Protein AF-W5SAP7-F1 (afdb_monomer)

Organism: NCBI:txid1293576

Mean predicted aligned error: 8.3 Å

Sequence (197 aa):
MFIWVTQVMCRLCLLCLMGVFLLGAEAGSFCENAFSCYKEYSQEFNFGSIKSISFFKKYMTEPYRERLKAGEEDYKKMMEEIYPMYTLRFVMVEPRLIDIKSVIFDGVEAEVSIFEYDGFDERLAKVKDFQMEAPGMDNKFAEFIFPIPVHNTFTIHLKKRFIDKLKARDKIKITLITHYDKEFVLETDNFIRKYEF

Secondary structure (DSSP, 8-state):
-HHHHHHHHHHHHHHHHH---EEEEEEEEEESSSSEEEEEEEEEESSSSEEEEEEEEEEE-HHHHHHHHTS-HHHHHHHHHHPSEEEEEEEEEESS---EEEEEETTS---EEE----S-THHHHT-SSEEEPPP---HHHHT---SS-EEEEEEEEE-HHHHHHHHTSSEEEEEEEETTS-EEEEEEE-HHHHTT-

Solvent-accessible surface area (backbone atoms only — not comparable to full-atom values): 11002 Å² total; per-residue (Å²): 124,70,68,62,55,55,54,51,49,54,52,51,53,53,48,60,72,68,53,73,58,64,79,50,73,51,74,53,72,53,62,87,52,82,45,38,29,38,38,39,36,39,36,39,41,78,59,84,43,55,37,31,41,36,41,38,38,40,33,73,29,70,70,36,53,59,52,42,73,76,46,57,68,69,61,37,51,48,50,60,61,33,49,53,36,30,36,44,35,38,37,30,50,39,44,37,75,71,44,52,64,47,77,42,50,64,97,51,94,73,50,78,30,77,50,80,84,86,81,58,64,72,62,54,46,73,41,60,29,27,30,35,50,64,67,76,76,58,74,85,47,70,79,44,72,51,98,52,81,31,82,33,78,47,65,30,43,39,33,59,76,40,51,57,60,54,42,76,39,80,48,44,35,40,37,41,29,32,76,82,73,50,76,45,79,48,76,45,72,28,56,55,49,76,68,67,108

Foldseek 3Di:
DVVVVVVVVVVVVVVVVVPFPKPDKDWDKDAPDQFKIKTKIKTATDDAFFGIKMKIFIATDPVNLVVLVVDDPVVSVLNVLLPRKMKMKTKGKDQAEWDFADKDWPPDDFDEDEDDDPVDSSVSSVGGAKYFYHDDDDPVRRPDGHPDIDIYMGMMIGGPVNLVRLLVDQWTWMWTATPVGDIDIDIGGSPCNVVVD

Radius of gyration: 19.83 Å; Cα contacts (8 Å, |Δi|>4): 348; chains: 1; bounding box: 61×41×49 Å

Structure (mmCIF, N/CA/C/O backbone):
data_AF-W5SAP7-F1
#
_entry.id   AF-W5SAP7-F1
#
loop_
_atom_site.group_PDB
_atom_site.id
_atom_site.type_symbol
_atom_site.label_atom_id
_atom_site.label_alt_id
_atom_site.label_comp_id
_atom_site.label_asym_id
_atom_site.label_entity_id
_atom_site.label_seq_id
_atom_site.pdbx_PDB_ins_code
_atom_site.Cartn_x
_atom_site.Cartn_y
_atom_site.Cartn_z
_atom_site.occupancy
_atom_site.B_iso_or_equiv
_atom_site.auth_seq_id
_atom_site.auth_comp_id
_atom_site.auth_asym_id
_atom_site.auth_atom_id
_atom_site.pdbx_PDB_model_num
ATOM 1 N N . MET A 1 1 ? -36.450 -25.345 21.292 1.00 47.34 1 MET A N 1
ATOM 2 C CA . MET A 1 1 ? -36.788 -24.354 20.242 1.00 47.34 1 MET A CA 1
ATOM 3 C C . MET A 1 1 ? -36.020 -23.031 20.369 1.00 47.34 1 MET A C 1
ATOM 5 O O . MET A 1 1 ? -35.752 -22.422 19.348 1.00 47.34 1 MET A O 1
ATOM 9 N N . PHE A 1 2 ? -35.598 -22.611 21.571 1.00 47.41 2 PHE A N 1
ATOM 10 C CA . PHE A 1 2 ? -34.858 -21.349 21.781 1.00 47.41 2 PHE A CA 1
ATOM 11 C C . PHE A 1 2 ? -33.382 -21.350 21.331 1.00 47.41 2 PHE A C 1
ATOM 13 O O . PHE A 1 2 ? -32.871 -20.310 20.937 1.00 47.41 2 PHE A O 1
ATOM 20 N N . ILE A 1 3 ? -32.707 -22.504 21.339 1.00 52.09 3 ILE A N 1
ATOM 21 C CA . ILE A 1 3 ? -31.266 -22.611 21.016 1.00 52.09 3 ILE A CA 1
ATOM 22 C C . ILE A 1 3 ? -30.996 -22.427 19.511 1.00 52.09 3 ILE A C 1
ATOM 24 O O . ILE A 1 3 ? -29.955 -21.917 19.113 1.00 52.09 3 ILE A O 1
ATOM 28 N N . TRP A 1 4 ? -31.951 -22.802 18.659 1.00 40.88 4 TRP A N 1
ATOM 29 C CA . TRP A 1 4 ? -31.811 -22.670 17.205 1.00 40.88 4 TRP A CA 1
ATOM 30 C C . TRP A 1 4 ? -31.900 -21.209 16.746 1.00 40.88 4 TRP A C 1
ATOM 32 O O . TRP A 1 4 ? -31.165 -20.787 15.859 1.00 40.88 4 TRP A O 1
ATOM 42 N N . VAL A 1 5 ? -32.750 -20.410 17.397 1.00 52.72 5 VAL A N 1
ATOM 43 C CA . VAL A 1 5 ? -32.951 -18.994 17.053 1.00 52.72 5 VAL A CA 1
ATOM 44 C C . VAL A 1 5 ? -31.726 -18.153 17.431 1.00 52.72 5 VAL A C 1
ATOM 46 O O . VAL A 1 5 ? -31.303 -17.303 16.650 1.00 52.72 5 VAL A O 1
ATOM 49 N N . THR A 1 6 ? -31.090 -18.430 18.574 1.00 52.84 6 THR A N 1
ATOM 50 C CA . THR A 1 6 ? -29.863 -17.732 18.998 1.00 52.84 6 THR A CA 1
ATOM 51 C C . THR A 1 6 ? -28.662 -18.067 18.115 1.00 52.84 6 THR A C 1
ATOM 53 O O . THR A 1 6 ? -27.869 -17.183 17.794 1.00 52.84 6 THR A O 1
ATOM 56 N N . GLN A 1 7 ? -28.544 -19.313 17.647 1.00 45.72 7 GLN A N 1
ATOM 57 C CA . GLN A 1 7 ? -27.451 -19.724 16.759 1.00 45.72 7 GLN A CA 1
ATOM 58 C C . GLN A 1 7 ? -27.564 -19.106 15.354 1.00 45.72 7 GLN A C 1
ATOM 60 O O . GLN A 1 7 ? -26.549 -18.746 14.756 1.00 45.72 7 GLN A O 1
ATOM 65 N N . VAL A 1 8 ? -28.789 -18.938 14.843 1.00 53.72 8 VAL A N 1
ATOM 66 C CA . VAL A 1 8 ? -29.056 -18.280 13.552 1.00 53.72 8 VAL A CA 1
ATOM 67 C C . VAL A 1 8 ? -28.830 -16.767 13.646 1.00 53.72 8 VAL A C 1
ATOM 69 O O . VAL A 1 8 ? -28.175 -16.200 12.773 1.00 53.72 8 VAL A O 1
ATOM 72 N N . MET A 1 9 ? -29.262 -16.128 14.738 1.00 48.56 9 MET A N 1
ATOM 73 C CA . MET A 1 9 ? -29.003 -14.705 15.008 1.00 48.56 9 MET A CA 1
ATOM 74 C C . MET A 1 9 ? -27.502 -14.386 15.119 1.00 48.56 9 MET A C 1
ATOM 76 O O . MET A 1 9 ? -27.040 -13.433 14.500 1.00 48.56 9 MET A O 1
ATOM 80 N N . CYS A 1 10 ? -26.708 -15.204 15.826 1.00 50.03 10 CYS A N 1
ATOM 81 C CA . CYS A 1 10 ? -25.253 -15.005 15.904 1.00 50.03 10 CYS A CA 1
ATOM 82 C C . CYS A 1 10 ? -24.556 -15.146 14.541 1.00 50.03 10 CYS A C 1
ATOM 84 O O . CYS A 1 10 ? -23.608 -14.415 14.262 1.00 50.03 10 CYS A O 1
ATOM 86 N N . ARG A 1 11 ? -25.025 -16.053 13.671 1.00 44.09 11 ARG A N 1
ATOM 87 C CA . ARG A 1 11 ? -24.475 -16.215 12.313 1.00 44.09 11 ARG A CA 1
ATOM 88 C C . ARG A 1 11 ? -24.849 -15.059 11.384 1.00 44.09 11 ARG A C 1
ATOM 90 O O . ARG A 1 11 ? -24.013 -14.645 10.589 1.00 44.09 11 ARG A O 1
ATOM 97 N N . LEU A 1 12 ? -26.056 -14.508 11.514 1.00 43.78 12 LEU A N 1
ATOM 98 C CA . LEU A 1 12 ? -26.472 -13.299 10.795 1.00 43.78 12 LEU A CA 1
ATOM 99 C C . LEU A 1 12 ? -25.711 -12.053 11.274 1.00 43.78 12 LEU A C 1
ATOM 101 O O . LEU A 1 12 ? -25.252 -11.285 10.437 1.00 43.78 12 LEU A O 1
ATOM 105 N N . CYS A 1 13 ? -25.463 -11.898 12.580 1.00 46.94 13 CYS A N 1
ATOM 106 C CA . CYS A 1 13 ? -24.609 -10.821 13.097 1.00 46.94 13 CYS A CA 1
ATOM 107 C C . CYS A 1 13 ? -23.151 -10.938 12.617 1.00 46.94 13 CYS A C 1
ATOM 109 O O . CYS A 1 13 ? -22.539 -9.926 12.288 1.00 46.94 13 CYS A O 1
ATOM 111 N N . LEU A 1 14 ? -22.601 -12.155 12.518 1.00 44.91 14 LEU A N 1
ATOM 112 C CA . LEU A 1 14 ? -21.263 -12.387 11.955 1.00 44.91 14 LEU A CA 1
ATOM 113 C C . LEU A 1 14 ? -21.196 -12.082 10.450 1.00 44.91 14 LEU A C 1
ATOM 115 O O . LEU A 1 14 ? -20.204 -11.529 9.987 1.00 44.91 14 LEU A O 1
ATOM 119 N N . LEU A 1 15 ? -22.254 -12.377 9.689 1.00 45.22 15 LEU A N 1
ATOM 120 C CA . LEU A 1 15 ? -22.337 -12.007 8.271 1.00 45.22 15 LEU A CA 1
ATOM 121 C C . LEU A 1 15 ? -22.519 -10.493 8.075 1.00 45.22 15 LEU A C 1
ATOM 123 O O . LEU A 1 15 ? -21.922 -9.933 7.160 1.00 45.22 15 LEU A O 1
ATOM 127 N N . CYS A 1 16 ? -23.251 -9.809 8.958 1.00 43.62 16 CYS A N 1
ATOM 128 C CA . CYS A 1 16 ? -23.348 -8.345 8.956 1.00 43.62 16 CYS A CA 1
ATOM 129 C C . CYS A 1 16 ? -22.034 -7.652 9.357 1.00 43.62 16 CYS A C 1
ATOM 131 O O . CYS A 1 16 ? -21.789 -6.539 8.906 1.00 43.62 16 CYS A O 1
ATOM 133 N N . LEU A 1 17 ? -21.170 -8.303 10.146 1.00 43.56 17 LEU A N 1
ATOM 134 C CA . LEU A 1 17 ? -19.822 -7.806 10.455 1.00 43.56 17 LEU A CA 1
ATOM 135 C C . LEU A 1 17 ? -18.821 -8.013 9.304 1.00 43.56 17 LEU A C 1
ATOM 137 O O . LEU A 1 17 ? -17.835 -7.287 9.231 1.00 43.56 17 LEU A O 1
ATOM 141 N N . MET A 1 18 ? -19.076 -8.961 8.394 1.00 43.78 18 MET A N 1
ATOM 142 C CA . MET A 1 18 ? -18.245 -9.192 7.199 1.00 43.78 18 MET A CA 1
ATOM 143 C C . MET A 1 18 ? -18.780 -8.506 5.932 1.00 43.78 18 MET A C 1
ATOM 145 O O . MET A 1 18 ? -18.084 -8.437 4.921 1.00 43.78 18 MET A O 1
ATOM 149 N N . GLY A 1 19 ? -20.002 -7.974 5.981 1.00 40.69 19 GLY A N 1
ATOM 150 C CA . GLY A 1 19 ? -20.611 -7.165 4.930 1.00 40.69 19 GLY A CA 1
ATOM 151 C C . GLY A 1 19 ? -20.152 -5.718 5.013 1.00 40.69 19 GLY A C 1
ATOM 152 O O . GLY A 1 19 ? -20.930 -4.828 5.340 1.00 40.69 19 GLY A O 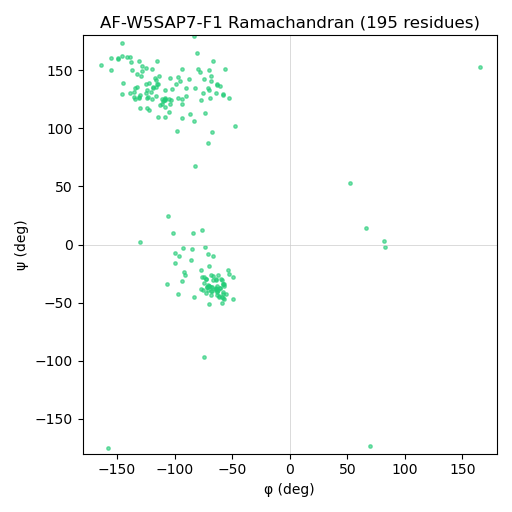1
ATOM 153 N N . VAL A 1 20 ? -18.872 -5.499 4.739 1.00 50.03 20 VAL A N 1
ATOM 154 C CA . VAL A 1 20 ? -18.288 -4.192 4.448 1.00 50.03 20 VAL A CA 1
ATOM 155 C C . VAL A 1 20 ? -19.183 -3.483 3.418 1.00 50.03 20 VAL A C 1
ATOM 157 O O . VAL A 1 20 ? -19.160 -3.827 2.239 1.00 50.03 20 VAL A O 1
ATOM 160 N N . PHE A 1 21 ? -20.024 -2.533 3.843 1.00 44.25 21 PHE A N 1
ATOM 161 C CA . PHE A 1 21 ? -20.827 -1.718 2.925 1.00 44.25 21 PHE A CA 1
ATOM 162 C C . PHE A 1 21 ? -19.874 -0.809 2.137 1.00 44.25 21 PHE A C 1
ATOM 164 O O . PHE A 1 21 ? -19.423 0.225 2.637 1.00 44.25 21 PHE A O 1
ATOM 171 N N . LEU A 1 22 ? -19.526 -1.247 0.928 1.00 55.16 22 LEU A N 1
ATOM 172 C CA . LEU A 1 22 ? -18.697 -0.523 -0.031 1.00 55.16 22 LEU A CA 1
ATOM 173 C C . LEU A 1 22 ? -19.526 0.565 -0.710 1.00 55.16 22 LEU A C 1
ATOM 175 O O . LEU A 1 22 ? -20.564 0.263 -1.295 1.00 55.16 22 LEU A O 1
ATOM 179 N N . LEU A 1 23 ? -19.069 1.817 -0.639 1.00 59.44 23 LEU A N 1
ATOM 180 C CA . LEU A 1 23 ? -19.701 2.938 -1.350 1.00 59.44 23 LEU A CA 1
ATOM 181 C C . LEU A 1 23 ? -19.434 2.889 -2.856 1.00 59.44 23 LEU A C 1
ATOM 183 O O . LEU A 1 23 ? -20.264 3.318 -3.651 1.00 59.44 23 LEU A O 1
ATOM 187 N N . GLY A 1 24 ? -18.289 2.335 -3.242 1.00 70.25 24 GLY A N 1
ATOM 188 C CA . GLY A 1 24 ? -17.861 2.220 -4.625 1.00 70.25 24 GLY A CA 1
ATOM 189 C C . GLY A 1 24 ? -16.382 1.872 -4.691 1.00 70.25 24 GLY A C 1
ATOM 190 O O . GLY A 1 24 ? -15.620 2.171 -3.770 1.00 70.25 24 GLY A O 1
ATOM 191 N N . ALA A 1 25 ? -15.994 1.201 -5.769 1.00 82.25 25 ALA A N 1
ATOM 192 C CA . ALA A 1 25 ? -14.601 1.003 -6.124 1.00 82.25 25 ALA A CA 1
ATOM 193 C C . ALA A 1 25 ? -14.394 1.522 -7.545 1.00 82.25 25 ALA A C 1
ATOM 195 O O . ALA A 1 25 ? -15.161 1.170 -8.445 1.00 82.25 25 ALA A O 1
ATOM 196 N N . GLU A 1 26 ? -13.371 2.340 -7.740 1.00 87.25 26 GLU A N 1
ATOM 197 C CA . GLU A 1 26 ? -13.011 2.908 -9.033 1.00 87.25 26 GLU A CA 1
ATOM 198 C C . GLU A 1 26 ? -11.636 2.386 -9.441 1.00 87.25 26 GLU A C 1
ATOM 200 O O . GLU A 1 26 ? -10.757 2.191 -8.602 1.00 87.25 26 GLU A O 1
ATOM 205 N N . ALA A 1 27 ? -11.458 2.107 -10.730 1.00 90.69 27 ALA A N 1
ATOM 206 C CA . ALA A 1 27 ? -10.167 1.743 -11.287 1.00 90.69 27 ALA A CA 1
ATOM 207 C C . ALA A 1 27 ? -9.982 2.440 -12.632 1.00 90.69 27 ALA A C 1
ATOM 209 O O . ALA A 1 27 ? -10.856 2.368 -13.496 1.00 90.69 27 ALA A O 1
ATOM 210 N N . GLY A 1 28 ? -8.834 3.084 -12.810 1.00 92.38 28 GLY A N 1
ATOM 211 C CA . GLY A 1 28 ? -8.557 3.934 -13.959 1.00 92.38 28 GLY A CA 1
ATOM 212 C C . GLY A 1 28 ? -7.099 3.878 -14.388 1.00 92.38 28 GLY A C 1
ATOM 213 O O . GLY A 1 28 ? -6.249 3.239 -13.761 1.00 92.38 28 GLY A O 1
ATOM 214 N N . SER A 1 29 ? -6.792 4.519 -15.509 1.00 94.25 29 SER A N 1
ATOM 215 C CA . SER A 1 29 ? -5.414 4.736 -15.942 1.00 94.25 29 SER A CA 1
ATOM 216 C C . SER A 1 29 ? -5.288 6.083 -16.630 1.00 94.25 29 SER A C 1
ATOM 218 O O . SER A 1 29 ? -6.153 6.466 -17.414 1.00 94.25 29 SER A O 1
ATOM 220 N N . PHE A 1 30 ? -4.201 6.790 -16.350 1.00 93.88 30 PHE A N 1
ATOM 221 C CA . PHE A 1 30 ? -3.904 8.090 -16.940 1.00 93.88 30 PHE A CA 1
ATOM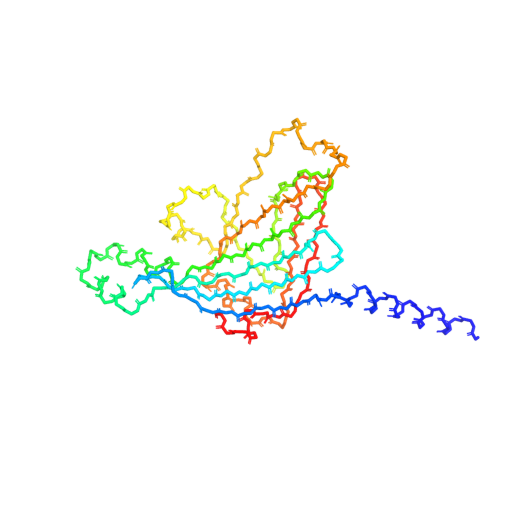 222 C C . PHE A 1 30 ? -2.393 8.280 -17.064 1.00 93.88 30 PHE A C 1
ATOM 224 O O . PHE A 1 30 ? -1.614 7.613 -16.387 1.00 93.88 30 PHE A O 1
ATOM 231 N N . CYS A 1 31 ? -1.958 9.191 -17.930 1.00 92.88 31 CYS A N 1
ATOM 232 C CA . CYS A 1 31 ? -0.550 9.555 -18.043 1.00 92.88 31 CYS A CA 1
ATOM 233 C C . CYS A 1 31 ? -0.357 10.974 -17.531 1.00 92.88 31 CYS A C 1
ATOM 235 O O . CYS A 1 31 ? -0.978 11.905 -18.031 1.00 92.88 31 CYS A O 1
ATOM 237 N N . GLU A 1 32 ? 0.489 11.123 -16.515 1.00 89.00 32 GLU A N 1
ATOM 238 C CA . GLU A 1 32 ? 0.802 12.427 -15.924 1.00 89.00 32 GLU A CA 1
ATOM 239 C C . GLU A 1 32 ? 1.633 13.273 -16.891 1.00 89.00 32 GLU A C 1
ATOM 241 O O . GLU A 1 32 ? 1.486 14.489 -16.971 1.00 89.00 32 GLU A O 1
ATOM 246 N N . ASN A 1 33 ? 2.518 12.621 -17.642 1.00 90.06 33 ASN A N 1
ATOM 247 C CA . ASN A 1 33 ? 3.410 13.262 -18.594 1.00 90.06 33 ASN A CA 1
ATOM 248 C C . ASN A 1 33 ? 3.883 12.243 -19.648 1.00 90.06 33 ASN A C 1
ATOM 250 O O . ASN A 1 33 ? 3.464 11.085 -19.666 1.00 90.06 33 ASN A O 1
ATOM 254 N N . ALA A 1 34 ? 4.789 12.670 -20.530 1.00 88.12 34 ALA A N 1
ATOM 255 C CA . ALA A 1 34 ? 5.353 11.816 -21.575 1.00 88.12 34 ALA A CA 1
ATOM 256 C C . ALA A 1 34 ? 6.234 10.663 -21.047 1.00 88.12 34 ALA A C 1
ATOM 258 O O . ALA A 1 34 ? 6.618 9.796 -21.832 1.00 88.12 34 ALA A O 1
ATOM 259 N N . PHE A 1 35 ? 6.568 10.646 -19.753 1.00 87.25 35 PHE A N 1
ATOM 260 C CA . PHE A 1 35 ? 7.501 9.709 -19.122 1.00 87.25 35 PHE A CA 1
ATOM 261 C C . PHE A 1 35 ? 6.823 8.654 -18.248 1.00 87.25 35 PHE A C 1
ATOM 263 O O . PHE A 1 35 ? 7.281 7.510 -18.199 1.00 87.25 35 PHE A O 1
ATOM 270 N N . SER A 1 36 ? 5.728 9.011 -17.577 1.00 91.81 36 SER A N 1
ATOM 271 C CA . SER A 1 36 ? 5.064 8.145 -16.606 1.00 91.81 36 SER A CA 1
ATOM 272 C C . SER A 1 36 ? 3.553 8.101 -16.781 1.00 91.81 36 SER A C 1
ATOM 274 O O . SER A 1 36 ? 2.883 9.133 -16.873 1.00 91.81 36 SER A O 1
ATOM 276 N N . CYS A 1 37 ? 3.021 6.883 -16.724 1.00 95.38 37 CYS A N 1
ATOM 277 C CA . CYS A 1 37 ? 1.598 6.630 -16.575 1.00 95.38 37 CYS A CA 1
ATOM 278 C C . CYS A 1 37 ? 1.301 5.937 -15.250 1.00 95.38 37 CYS A C 1
ATOM 280 O O . CYS A 1 37 ? 2.165 5.306 -14.638 1.00 95.38 37 CYS A O 1
ATOM 282 N N . TYR A 1 38 ? 0.054 6.071 -14.828 1.00 96.12 38 TYR A N 1
ATOM 283 C CA . TYR A 1 38 ? -0.492 5.530 -13.607 1.00 96.12 38 TYR A CA 1
ATOM 284 C C . TYR A 1 38 ? -1.665 4.635 -13.955 1.00 96.12 38 TYR A C 1
ATOM 286 O O . TYR A 1 38 ? -2.487 4.958 -14.811 1.00 96.12 38 TYR A O 1
ATOM 294 N N . LYS A 1 39 ? -1.741 3.511 -13.257 1.00 97.38 39 LYS A N 1
ATOM 295 C CA . LYS A 1 39 ? -2.978 2.774 -13.054 1.00 97.38 39 LYS A CA 1
ATOM 296 C C . LYS A 1 39 ? -3.361 2.969 -11.601 1.00 97.38 39 LYS A C 1
ATOM 298 O O . LYS A 1 39 ? -2.496 2.835 -10.733 1.00 97.38 39 LYS A O 1
ATOM 303 N N . GLU A 1 40 ? -4.611 3.300 -11.342 1.00 97.19 40 GLU A N 1
ATOM 304 C CA . GLU A 1 40 ? -5.088 3.586 -9.996 1.00 97.19 40 GLU A CA 1
ATOM 305 C C . GLU A 1 40 ? -6.324 2.768 -9.662 1.00 97.19 40 GLU A C 1
ATOM 307 O O . GLU A 1 40 ? -7.100 2.392 -10.541 1.00 97.19 40 GLU A O 1
ATOM 312 N N . TYR A 1 41 ? -6.457 2.455 -8.383 1.00 97.31 41 TYR A N 1
ATOM 313 C CA . TYR A 1 41 ? -7.627 1.849 -7.780 1.00 97.31 41 TYR A CA 1
ATOM 314 C C . TYR A 1 41 ? -7.954 2.628 -6.517 1.00 97.31 41 TYR A C 1
ATOM 316 O O . TYR A 1 41 ? -7.051 2.906 -5.730 1.00 97.31 41 TYR A O 1
ATOM 324 N N . SER A 1 42 ? -9.220 2.939 -6.289 1.00 96.31 42 SER A N 1
ATOM 325 C CA . SER A 1 42 ? -9.693 3.534 -5.046 1.00 96.31 42 SER A CA 1
ATOM 326 C C . SER A 1 42 ? -10.926 2.788 -4.553 1.00 96.31 42 SER A C 1
ATOM 328 O O . SER A 1 42 ? -11.714 2.255 -5.334 1.00 96.31 42 SER A O 1
ATOM 330 N N . GLN A 1 43 ? -11.075 2.705 -3.236 1.00 94.50 43 GLN A N 1
ATOM 331 C CA . GLN A 1 43 ? -12.230 2.077 -2.608 1.00 94.50 43 GLN A CA 1
ATOM 332 C C . GLN A 1 43 ? -12.567 2.811 -1.322 1.00 94.50 43 GLN A C 1
ATOM 334 O O . GLN A 1 43 ? -11.693 3.003 -0.475 1.00 94.50 43 GLN A O 1
ATOM 339 N N . GLU A 1 44 ? -13.835 3.186 -1.179 1.00 95.06 44 GLU A N 1
ATOM 340 C CA . GLU A 1 44 ? -14.362 3.845 0.014 1.00 95.06 44 GLU A CA 1
ATOM 341 C C . GLU A 1 44 ? -15.183 2.879 0.877 1.00 95.06 44 GLU A C 1
ATOM 343 O O . GLU A 1 44 ? -15.927 2.024 0.379 1.00 95.06 44 GLU A O 1
ATOM 348 N N . PHE A 1 45 ? -15.065 3.046 2.193 1.00 90.88 45 PHE A N 1
ATOM 349 C CA . PHE A 1 45 ? -15.690 2.211 3.211 1.00 90.88 45 PHE A CA 1
ATOM 350 C C . PHE A 1 45 ? -16.545 3.059 4.158 1.00 90.88 45 PHE A C 1
ATOM 352 O O . PHE A 1 45 ? -16.101 4.075 4.696 1.00 90.88 45 P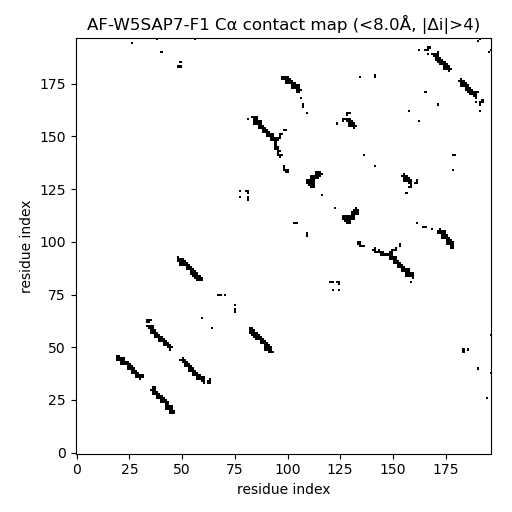HE A O 1
ATOM 359 N N . ASN A 1 46 ? -17.767 2.597 4.426 1.00 86.38 46 ASN A N 1
ATOM 360 C CA . ASN A 1 46 ? -18.705 3.295 5.315 1.00 86.38 46 ASN A CA 1
ATOM 361 C C . ASN A 1 46 ? -18.551 2.978 6.806 1.00 86.38 46 ASN A C 1
ATOM 363 O O . ASN A 1 46 ? -19.135 3.660 7.647 1.00 86.38 46 ASN A O 1
ATOM 367 N N . PHE A 1 47 ? -17.811 1.935 7.159 1.00 78.19 47 PHE A N 1
ATOM 368 C CA . PHE A 1 47 ? -17.750 1.396 8.517 1.00 78.19 47 PHE A CA 1
ATOM 369 C C . PHE A 1 47 ? -16.291 1.277 8.963 1.00 78.19 47 PHE A C 1
ATOM 371 O O . PHE A 1 47 ? -15.379 1.158 8.149 1.00 78.19 47 PHE A O 1
ATOM 378 N N . GLY A 1 48 ? -16.080 1.327 10.277 1.00 87.69 48 GLY A N 1
ATOM 379 C CA . GLY A 1 48 ? -14.740 1.343 10.855 1.00 87.69 48 GLY A CA 1
ATOM 380 C C . GLY A 1 48 ? -13.988 2.649 10.593 1.00 87.69 48 GLY A C 1
ATOM 381 O O . GLY A 1 48 ? -14.542 3.640 10.098 1.00 87.69 48 GLY A O 1
ATOM 382 N N . SER A 1 49 ? -12.722 2.653 10.990 1.00 93.44 49 SER A N 1
ATOM 383 C CA . SER A 1 49 ? -11.886 3.854 10.976 1.00 93.44 49 SER A CA 1
ATOM 384 C C . SER A 1 49 ? -11.122 4.026 9.674 1.00 93.44 49 SER A C 1
ATOM 386 O O . SER A 1 49 ? -10.836 5.155 9.304 1.00 93.44 49 SER A O 1
ATOM 388 N N . ILE A 1 50 ? -10.834 2.945 8.944 1.00 95.44 50 ILE A N 1
ATOM 389 C CA . ILE A 1 50 ? -10.307 3.025 7.577 1.00 95.44 50 ILE A CA 1
ATOM 390 C C . ILE A 1 50 ? -11.461 3.464 6.674 1.00 95.44 50 ILE A C 1
ATOM 392 O O . ILE A 1 50 ? -12.432 2.733 6.512 1.00 95.44 50 ILE A O 1
ATOM 396 N N . LYS A 1 51 ? -11.370 4.672 6.117 1.00 95.50 51 LYS A N 1
ATOM 397 C CA . LYS A 1 51 ? -12.402 5.262 5.255 1.00 95.50 51 LYS A CA 1
ATOM 398 C C . LYS A 1 51 ? -12.150 5.018 3.786 1.00 95.50 51 LYS A C 1
ATOM 400 O O . LYS A 1 51 ? -13.105 4.873 3.034 1.00 95.50 51 LYS A O 1
ATOM 405 N N . SER A 1 52 ? -10.891 4.927 3.379 1.00 95.88 52 SER A N 1
ATOM 406 C CA . SER A 1 52 ? -10.571 4.534 2.016 1.00 95.88 52 SER A CA 1
ATOM 407 C C . SER A 1 52 ? -9.188 3.919 1.894 1.00 95.88 52 SER A C 1
ATOM 409 O O . SER A 1 52 ? -8.311 4.110 2.745 1.00 95.88 52 SER A O 1
ATOM 411 N N . ILE A 1 53 ? -9.014 3.184 0.800 1.00 97.00 53 ILE A N 1
ATOM 412 C CA . ILE A 1 53 ? -7.703 2.841 0.265 1.00 97.00 53 ILE A CA 1
ATOM 413 C C . ILE A 1 53 ? -7.551 3.379 -1.150 1.00 97.00 53 ILE A C 1
ATOM 415 O O . ILE A 1 53 ? -8.524 3.491 -1.898 1.00 97.00 53 ILE A O 1
ATOM 419 N N . SER A 1 54 ? -6.313 3.670 -1.530 1.00 97.56 54 SER A N 1
ATOM 420 C CA . SER A 1 54 ? -5.946 3.949 -2.914 1.00 97.56 54 SER A CA 1
ATOM 421 C C . SER A 1 54 ? -4.663 3.217 -3.268 1.00 97.56 54 SER A C 1
ATOM 423 O O . SER A 1 54 ? -3.688 3.268 -2.520 1.00 97.56 54 SER A O 1
ATOM 425 N N . PHE A 1 55 ? -4.658 2.525 -4.398 1.00 98.06 55 PHE A N 1
ATOM 426 C CA . PHE A 1 55 ? -3.520 1.772 -4.888 1.00 98.06 55 PHE A CA 1
ATOM 427 C C . PHE A 1 55 ? -3.088 2.299 -6.247 1.00 98.06 55 PHE A C 1
ATOM 429 O O . PHE A 1 55 ? -3.881 2.347 -7.182 1.00 98.06 55 PHE A O 1
ATOM 436 N N . PHE A 1 56 ? -1.818 2.665 -6.353 1.00 97.38 56 PHE A N 1
ATOM 437 C CA . PHE A 1 56 ? -1.239 3.255 -7.547 1.00 97.38 56 PHE A CA 1
ATOM 438 C C . PHE A 1 56 ? -0.134 2.356 -8.072 1.00 97.38 56 PHE A C 1
ATOM 440 O O . PHE A 1 56 ? 0.730 1.920 -7.316 1.00 97.38 56 PHE A O 1
ATOM 447 N N . LYS A 1 57 ? -0.127 2.136 -9.383 1.00 97.50 57 LYS A N 1
ATOM 448 C CA . LYS A 1 57 ? 1.005 1.598 -10.129 1.00 97.50 57 LYS A CA 1
ATOM 449 C C . LYS A 1 57 ? 1.507 2.675 -11.069 1.00 97.50 57 LYS A C 1
ATOM 451 O O . LYS A 1 57 ? 0.853 2.952 -12.073 1.00 97.50 57 LYS A O 1
ATOM 456 N N . LYS A 1 58 ? 2.681 3.226 -10.787 1.00 95.25 58 LYS A N 1
ATOM 457 C CA . LYS A 1 58 ? 3.395 4.122 -11.697 1.00 95.25 58 LYS A CA 1
ATOM 458 C C . LYS A 1 58 ? 4.308 3.294 -12.594 1.00 95.25 58 LYS A C 1
ATOM 460 O O . LYS A 1 58 ? 5.094 2.478 -12.111 1.00 95.25 58 LYS A O 1
ATOM 465 N N . TYR A 1 59 ? 4.220 3.482 -13.902 1.00 94.88 59 TYR A N 1
ATOM 466 C CA . TYR A 1 59 ? 5.036 2.764 -14.876 1.00 94.88 59 TYR A CA 1
ATOM 467 C C . TYR A 1 59 ? 5.557 3.693 -15.967 1.00 94.88 59 TYR A C 1
ATOM 469 O O . TYR A 1 59 ? 4.930 4.685 -16.334 1.00 94.88 59 TYR A O 1
ATOM 477 N N . MET A 1 60 ? 6.730 3.340 -16.485 1.00 94.62 60 MET A N 1
ATOM 478 C CA . MET A 1 60 ? 7.383 4.079 -17.558 1.00 94.62 60 MET A CA 1
ATOM 479 C C . MET A 1 60 ? 6.647 3.886 -18.880 1.00 94.62 60 MET A C 1
ATOM 481 O O . MET A 1 60 ? 6.322 2.747 -19.246 1.00 94.62 60 MET A O 1
ATOM 485 N N . THR A 1 61 ? 6.437 4.990 -19.595 1.00 94.06 61 THR A N 1
ATOM 486 C CA . THR A 1 61 ? 5.940 4.992 -20.974 1.00 94.06 61 THR A CA 1
ATOM 487 C C . THR A 1 61 ? 6.964 4.365 -21.920 1.00 94.06 61 THR A C 1
ATOM 489 O O . THR A 1 61 ? 8.164 4.350 -21.638 1.00 94.06 61 THR A O 1
ATOM 492 N N . GLU A 1 62 ? 6.507 3.880 -23.076 1.00 91.94 62 GLU A N 1
ATOM 493 C CA . GLU A 1 62 ? 7.409 3.324 -24.092 1.00 91.94 62 GLU A CA 1
ATOM 494 C C . GLU A 1 62 ? 8.463 4.337 -24.575 1.00 91.94 62 GLU A C 1
ATOM 496 O O . GLU A 1 62 ? 9.648 4.003 -24.567 1.00 91.94 62 GLU A O 1
ATOM 501 N N . PRO A 1 63 ? 8.113 5.608 -24.877 1.00 91.31 63 PRO A N 1
ATOM 502 C CA . PRO A 1 63 ? 9.111 6.608 -25.246 1.00 91.31 63 PRO A CA 1
ATOM 503 C C . PRO A 1 63 ? 10.192 6.819 -24.183 1.00 91.31 63 PRO A C 1
ATOM 505 O O . PRO A 1 63 ? 11.340 7.092 -24.528 1.00 91.31 63 PRO A O 1
ATOM 508 N N . TYR A 1 64 ? 9.854 6.708 -22.895 1.00 90.81 64 TYR A N 1
ATOM 509 C CA . TYR A 1 64 ? 10.842 6.847 -21.830 1.00 90.81 64 TYR A CA 1
ATOM 510 C C . TYR A 1 64 ? 11.730 5.612 -21.697 1.00 90.81 64 TYR A C 1
ATOM 512 O O . TYR A 1 64 ? 12.941 5.757 -21.551 1.00 90.81 64 TYR A O 1
ATOM 520 N N . ARG A 1 65 ? 11.165 4.408 -21.849 1.00 91.44 65 ARG A N 1
ATOM 521 C CA . ARG A 1 65 ? 11.948 3.164 -21.910 1.00 91.44 65 ARG A CA 1
ATOM 522 C C . ARG A 1 65 ? 12.963 3.190 -23.049 1.00 91.44 65 ARG A C 1
ATOM 524 O O . ARG A 1 65 ? 14.113 2.832 -22.827 1.00 91.44 65 ARG A O 1
ATOM 531 N N . GLU A 1 66 ? 12.581 3.669 -24.232 1.00 91.31 66 GLU A N 1
ATOM 532 C CA . GLU A 1 66 ? 13.519 3.825 -25.354 1.00 91.31 66 GLU A CA 1
ATOM 533 C C . GLU A 1 66 ? 14.630 4.836 -25.048 1.00 91.31 66 GLU A C 1
ATOM 535 O O . GLU A 1 66 ? 15.794 4.579 -25.347 1.00 91.31 66 GLU A O 1
ATOM 540 N N . ARG A 1 67 ? 14.311 5.958 -24.387 1.00 89.12 67 ARG A N 1
ATOM 541 C CA . ARG A 1 67 ? 15.332 6.927 -23.950 1.00 89.12 67 ARG A CA 1
ATOM 542 C C . ARG A 1 67 ? 16.308 6.321 -22.942 1.00 89.12 67 ARG A C 1
ATOM 544 O O . ARG A 1 67 ? 17.502 6.583 -23.040 1.00 89.12 67 ARG A O 1
ATOM 551 N N . LEU A 1 68 ? 15.826 5.491 -22.014 1.00 90.94 68 LEU A N 1
ATOM 552 C CA . LEU A 1 68 ? 16.674 4.819 -21.023 1.00 90.94 68 LEU A CA 1
ATOM 553 C C . LEU A 1 68 ? 17.670 3.841 -21.650 1.00 90.94 68 LEU A C 1
ATOM 555 O O . LEU A 1 68 ? 18.760 3.677 -21.113 1.00 90.94 68 LEU A O 1
ATOM 559 N N . LYS A 1 69 ? 17.350 3.230 -22.800 1.00 89.75 69 LYS A N 1
ATOM 560 C CA . LYS A 1 69 ? 18.292 2.343 -23.508 1.00 89.75 69 LYS A CA 1
ATOM 561 C C . LYS A 1 69 ? 19.559 3.061 -23.977 1.00 89.75 69 LYS A C 1
ATOM 563 O O . LYS A 1 69 ? 20.579 2.404 -24.145 1.00 89.75 69 LYS A O 1
ATOM 568 N N . ALA A 1 70 ? 19.485 4.372 -24.204 1.00 88.94 70 ALA A N 1
ATOM 569 C CA . ALA A 1 70 ? 20.623 5.203 -24.593 1.00 88.94 70 ALA A CA 1
ATOM 570 C C . ALA A 1 70 ? 21.336 5.860 -23.393 1.00 88.94 70 ALA A C 1
ATOM 572 O O . ALA A 1 70 ? 22.311 6.581 -23.591 1.00 88.94 70 ALA A O 1
ATOM 573 N N . GLY A 1 71 ? 20.826 5.663 -22.172 1.00 86.75 71 GLY A N 1
ATOM 574 C CA . GLY A 1 71 ? 21.385 6.231 -20.948 1.00 86.75 71 GLY A CA 1
ATOM 575 C C . GLY A 1 71 ? 22.542 5.415 -20.370 1.00 86.75 71 GLY A C 1
ATOM 576 O O . GLY A 1 71 ? 22.917 4.366 -20.891 1.00 86.75 71 GLY A O 1
ATOM 577 N N . GLU A 1 72 ? 23.095 5.902 -19.261 1.00 91.25 72 GLU A N 1
ATOM 578 C CA . GLU A 1 72 ? 24.110 5.176 -18.496 1.00 91.25 72 GLU A CA 1
ATOM 579 C C . GLU A 1 72 ? 23.546 3.865 -17.934 1.00 91.25 72 GLU A C 1
ATOM 581 O O . GLU A 1 72 ? 22.422 3.817 -17.426 1.00 91.25 72 GLU A O 1
ATOM 586 N N . GLU A 1 73 ? 24.344 2.798 -18.001 1.00 91.69 73 GLU A N 1
ATOM 587 C CA . GLU A 1 73 ? 23.913 1.446 -17.626 1.00 91.69 73 GLU A CA 1
ATOM 588 C C . GLU A 1 73 ? 23.486 1.357 -16.150 1.00 91.69 73 GLU A C 1
ATOM 590 O O . GLU A 1 73 ? 22.505 0.684 -15.835 1.00 91.69 73 GLU A O 1
ATOM 595 N N . ASP A 1 74 ? 24.168 2.072 -15.251 1.00 90.06 74 ASP A N 1
ATOM 596 C CA . ASP A 1 74 ? 23.837 2.079 -13.820 1.00 90.06 74 ASP A CA 1
ATOM 597 C C . ASP A 1 74 ? 22.499 2.781 -13.550 1.00 90.06 74 ASP A C 1
ATOM 599 O O . ASP A 1 74 ? 21.652 2.253 -12.825 1.00 90.06 74 ASP A O 1
ATOM 603 N N . TYR A 1 75 ? 22.256 3.923 -14.201 1.00 88.25 75 TYR A N 1
ATOM 604 C CA . TYR A 1 75 ? 20.978 4.630 -14.112 1.00 88.25 75 TYR A CA 1
ATOM 605 C C . TYR A 1 75 ? 19.831 3.787 -14.679 1.00 88.25 75 TYR A C 1
ATOM 607 O O . TYR A 1 75 ? 18.770 3.670 -14.066 1.00 88.25 75 TYR A O 1
ATOM 615 N N . LYS A 1 76 ? 20.050 3.142 -15.829 1.00 90.94 76 LYS A N 1
ATOM 616 C CA . LYS A 1 76 ? 19.071 2.242 -16.443 1.00 90.94 76 LYS A CA 1
ATOM 617 C C . LYS A 1 76 ? 18.696 1.092 -15.504 1.00 90.94 76 LYS A C 1
ATOM 619 O O . LYS A 1 76 ? 17.506 0.876 -15.279 1.00 90.94 76 LYS A O 1
ATOM 624 N N . LYS A 1 77 ? 19.681 0.393 -14.928 1.00 90.25 77 LYS A N 1
ATOM 625 C CA . LYS A 1 77 ? 19.439 -0.701 -13.971 1.00 90.25 77 LYS A CA 1
ATOM 626 C C . LYS A 1 77 ? 18.639 -0.229 -12.766 1.00 90.25 77 LYS A C 1
ATOM 628 O O . LYS A 1 77 ? 17.650 -0.859 -12.406 1.00 90.25 77 LYS A O 1
ATOM 633 N N . MET A 1 78 ? 19.014 0.911 -12.191 1.00 89.69 78 MET A N 1
ATOM 634 C CA . MET A 1 78 ? 18.285 1.506 -11.074 1.00 89.69 78 MET A CA 1
ATOM 635 C C . MET A 1 78 ? 16.815 1.774 -11.436 1.00 89.69 78 MET A C 1
ATOM 637 O O . MET A 1 78 ? 15.911 1.401 -10.689 1.00 89.69 78 MET A O 1
ATOM 641 N N . MET A 1 79 ? 16.548 2.365 -12.603 1.00 90.19 79 MET A N 1
ATOM 642 C CA . MET A 1 79 ? 15.180 2.641 -13.057 1.00 90.19 79 MET A CA 1
ATOM 643 C C . MET A 1 79 ? 14.376 1.357 -13.310 1.00 90.19 79 MET A C 1
ATOM 645 O O . MET A 1 79 ? 13.193 1.295 -12.970 1.00 90.19 79 MET A O 1
ATOM 649 N N . GLU A 1 80 ? 15.002 0.313 -13.856 1.00 89.31 80 GLU A N 1
ATOM 650 C CA . GLU A 1 80 ? 14.386 -1.009 -14.031 1.00 89.31 80 GLU A CA 1
ATOM 651 C C . GLU A 1 80 ? 14.085 -1.710 -12.691 1.00 89.31 80 GLU A C 1
ATOM 653 O O . GLU A 1 80 ? 13.102 -2.444 -12.590 1.00 89.31 80 GLU A O 1
ATOM 658 N N . GLU A 1 81 ? 14.878 -1.461 -11.644 1.00 89.50 81 GLU A N 1
ATOM 659 C CA . GLU A 1 81 ? 14.644 -1.985 -10.289 1.00 89.50 81 GLU A CA 1
ATOM 660 C C . GLU A 1 81 ? 13.534 -1.249 -9.524 1.00 89.50 81 GLU A C 1
ATOM 662 O O . GLU A 1 81 ? 12.902 -1.820 -8.620 1.00 89.50 81 GLU A O 1
ATOM 667 N N . ILE A 1 82 ? 13.323 0.027 -9.846 1.00 89.69 82 ILE A N 1
ATOM 668 C CA . ILE A 1 82 ? 12.307 0.886 -9.231 1.00 89.69 82 ILE A CA 1
ATOM 669 C C . ILE A 1 82 ? 10.944 0.669 -9.895 1.00 89.69 82 ILE A C 1
ATOM 671 O O . ILE A 1 82 ? 9.935 0.545 -9.198 1.00 89.69 82 ILE A O 1
ATOM 675 N N . TYR A 1 83 ? 10.898 0.610 -11.230 1.00 91.44 83 TYR A N 1
ATOM 676 C CA . TYR A 1 83 ? 9.646 0.577 -11.982 1.00 91.44 83 TYR A CA 1
ATOM 677 C C . TYR A 1 83 ? 9.203 -0.846 -12.386 1.00 91.44 83 TYR A C 1
ATOM 679 O O . TYR A 1 83 ? 10.010 -1.669 -12.809 1.00 91.44 83 TYR A O 1
ATOM 687 N N . PRO A 1 84 ? 7.888 -1.139 -12.389 1.00 93.88 84 PRO A N 1
ATOM 688 C CA . PRO A 1 84 ? 6.807 -0.278 -11.920 1.00 93.88 84 PRO A CA 1
ATOM 689 C C . PRO A 1 84 ? 6.840 -0.093 -10.399 1.00 93.88 84 PRO A C 1
ATOM 691 O O . PRO A 1 84 ? 7.080 -1.043 -9.654 1.00 93.88 84 PRO A O 1
ATOM 694 N N . MET A 1 85 ? 6.546 1.133 -9.973 1.00 93.25 85 MET A N 1
ATOM 695 C CA . MET A 1 85 ? 6.436 1.495 -8.565 1.00 93.25 85 MET A CA 1
ATOM 696 C C . MET A 1 85 ? 5.000 1.291 -8.118 1.00 93.25 85 MET A C 1
ATOM 698 O O . MET A 1 85 ? 4.074 1.725 -8.809 1.00 93.25 85 MET A O 1
ATOM 702 N N . TYR A 1 86 ? 4.818 0.676 -6.956 1.00 96.56 86 TYR A N 1
ATOM 703 C CA . TYR A 1 86 ? 3.499 0.477 -6.377 1.00 96.56 86 TYR A CA 1
ATOM 704 C C . TYR A 1 86 ? 3.383 1.228 -5.061 1.00 96.56 86 TYR A C 1
ATOM 706 O O . TYR A 1 86 ? 4.276 1.156 -4.219 1.00 96.56 86 TYR A O 1
ATOM 714 N N . THR A 1 87 ? 2.263 1.913 -4.877 1.00 96.75 87 THR A N 1
ATOM 715 C CA . THR A 1 87 ? 1.980 2.698 -3.678 1.00 96.75 87 THR A CA 1
ATOM 716 C C . THR A 1 87 ? 0.597 2.333 -3.174 1.00 96.75 87 THR A C 1
ATOM 718 O O . THR A 1 87 ? -0.366 2.409 -3.933 1.00 96.75 87 THR A O 1
ATOM 721 N N . LEU A 1 88 ? 0.490 1.956 -1.903 1.00 97.81 88 LEU A N 1
ATOM 722 C CA . LEU A 1 88 ? -0.789 1.766 -1.226 1.00 97.81 88 LEU A CA 1
ATOM 723 C C . LEU A 1 88 ? -0.960 2.865 -0.183 1.00 97.81 88 LEU A C 1
ATOM 725 O O . LEU A 1 88 ? -0.102 3.063 0.674 1.00 97.81 88 LEU A O 1
ATOM 729 N N . ARG A 1 89 ? -2.075 3.580 -0.273 1.00 97.81 89 ARG A N 1
ATOM 730 C CA . ARG A 1 89 ? -2.463 4.651 0.635 1.00 97.81 89 ARG A CA 1
ATOM 731 C C . ARG A 1 89 ? -3.710 4.244 1.401 1.00 97.81 89 ARG A C 1
ATOM 733 O O . ARG A 1 89 ? -4.652 3.726 0.809 1.00 97.81 89 ARG A O 1
ATOM 740 N N . PHE A 1 90 ? -3.724 4.548 2.689 1.00 97.06 90 PHE A N 1
ATOM 741 C CA . PHE A 1 90 ? -4.867 4.419 3.579 1.00 97.06 90 PHE A CA 1
ATOM 742 C C . PHE A 1 90 ? -5.279 5.804 4.061 1.00 97.06 90 PHE A C 1
ATOM 744 O O . PHE A 1 90 ? -4.421 6.611 4.424 1.00 97.06 90 PHE A O 1
ATOM 751 N N . VAL A 1 91 ? -6.584 6.055 4.113 1.00 96.69 91 VAL A N 1
ATOM 752 C CA . VAL A 1 91 ? -7.155 7.202 4.823 1.00 96.69 91 VAL A CA 1
ATOM 753 C C . VAL A 1 91 ? -7.949 6.672 6.002 1.00 96.69 91 VAL A C 1
ATOM 755 O O . VAL A 1 91 ? -8.896 5.903 5.833 1.00 96.69 91 VAL A O 1
ATOM 758 N N . MET A 1 92 ? -7.561 7.086 7.202 1.00 95.69 92 MET A N 1
ATOM 759 C CA . MET A 1 92 ? -8.185 6.696 8.458 1.00 95.69 92 MET A CA 1
ATOM 760 C C . MET A 1 92 ? -8.780 7.908 9.162 1.00 95.69 92 MET A C 1
ATOM 762 O O . MET A 1 92 ? -8.195 8.985 9.153 1.00 95.69 92 MET A O 1
ATOM 766 N N . VAL A 1 93 ? -9.927 7.731 9.807 1.00 95.38 93 VAL A N 1
ATOM 767 C CA . VAL A 1 93 ? -10.592 8.770 10.592 1.00 95.38 93 VAL A CA 1
ATOM 768 C C . VAL A 1 93 ? -10.764 8.282 12.024 1.00 95.38 93 VAL A C 1
ATOM 770 O O . VAL A 1 93 ? -11.487 7.323 12.282 1.00 95.38 93 VAL A O 1
ATOM 773 N N . GLU A 1 94 ? -10.097 8.962 12.951 1.00 94.06 94 GLU A N 1
ATOM 774 C CA . GLU A 1 94 ? -10.125 8.720 14.399 1.00 94.06 94 GLU A CA 1
ATOM 775 C C . GLU A 1 94 ? -10.106 10.074 15.125 1.00 94.06 94 GLU A C 1
ATOM 777 O O . GLU A 1 94 ? -9.696 11.073 14.540 1.00 94.06 94 GLU A O 1
ATOM 782 N N . PRO A 1 95 ? -10.493 10.156 16.406 1.00 93.25 95 PRO A N 1
ATOM 783 C CA . PRO A 1 95 ? -10.382 11.392 17.182 1.00 93.25 95 PRO A CA 1
ATOM 784 C C . PRO A 1 95 ? -8.938 11.690 17.633 1.00 93.25 95 PRO A C 1
ATOM 786 O O . PRO A 1 95 ? -8.724 12.514 18.514 1.00 93.25 95 PRO A O 1
ATOM 789 N N . ARG A 1 96 ? -7.933 10.992 17.094 1.00 91.94 96 ARG A N 1
ATOM 790 C CA . ARG A 1 96 ? -6.516 11.134 17.452 1.00 91.94 96 ARG A CA 1
ATOM 791 C C . ARG A 1 96 ? -5.655 11.112 16.197 1.00 91.94 96 ARG A C 1
ATOM 793 O O . ARG A 1 96 ? -6.059 10.545 15.178 1.00 91.94 96 ARG A O 1
ATOM 800 N N . LEU A 1 97 ? -4.459 11.682 16.300 1.00 91.81 97 LEU A N 1
ATOM 801 C CA . LEU A 1 97 ? -3.415 11.443 15.311 1.00 91.81 97 LEU A CA 1
ATOM 802 C C . LEU A 1 97 ? -2.946 9.986 15.411 1.00 91.81 97 LEU A C 1
ATOM 804 O O . LEU A 1 97 ? -2.917 9.401 16.495 1.00 91.81 97 LEU A O 1
ATOM 808 N N . ILE A 1 98 ? -2.593 9.385 14.279 1.00 91.25 98 ILE A N 1
ATOM 809 C CA . ILE A 1 98 ? -2.168 7.991 14.196 1.00 91.25 98 ILE A CA 1
ATOM 810 C C . ILE A 1 98 ? -0.861 7.882 13.425 1.00 91.25 98 ILE A C 1
ATOM 812 O O . ILE A 1 98 ? -0.839 8.074 12.214 1.00 91.25 98 ILE A O 1
ATOM 816 N N . ASP A 1 99 ? 0.163 7.400 14.120 1.00 91.50 99 ASP A N 1
ATOM 817 C CA . ASP A 1 99 ? 1.304 6.740 13.493 1.00 91.50 99 ASP A CA 1
ATOM 818 C C . ASP A 1 99 ? 1.117 5.229 13.479 1.00 91.50 99 ASP A C 1
ATOM 820 O O . ASP A 1 99 ? 0.658 4.638 14.467 1.00 91.50 99 ASP A O 1
ATOM 824 N N . ILE A 1 100 ? 1.522 4.612 12.371 1.00 93.94 100 ILE A N 1
ATOM 825 C CA . ILE A 1 100 ? 1.553 3.1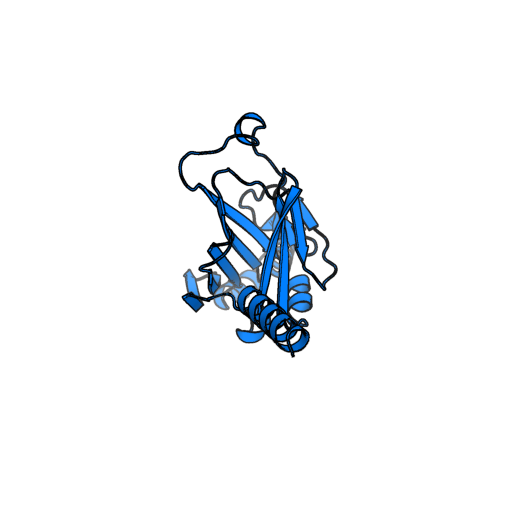63 12.192 1.00 93.94 100 ILE A CA 1
ATOM 826 C C . ILE A 1 100 ? 2.943 2.664 12.566 1.00 93.94 100 ILE A C 1
ATOM 828 O O . ILE A 1 100 ? 3.936 3.069 11.973 1.00 93.94 100 ILE A O 1
ATOM 832 N N . LYS A 1 101 ? 3.015 1.767 13.552 1.00 93.75 101 LYS A N 1
ATOM 833 C CA . LYS A 1 101 ? 4.275 1.147 13.983 1.00 93.75 101 LYS A CA 1
ATOM 834 C C . LYS A 1 101 ? 4.573 -0.166 13.275 1.00 93.75 101 LYS A C 1
ATOM 836 O O . LYS A 1 101 ? 5.722 -0.588 13.242 1.00 93.75 101 LYS A O 1
ATOM 841 N N . SER A 1 102 ? 3.544 -0.838 12.763 1.00 95.88 102 SER A N 1
ATOM 842 C CA . SER A 1 102 ? 3.691 -2.114 12.068 1.00 95.88 102 SER A CA 1
ATOM 843 C C . SER A 1 102 ? 2.543 -2.348 11.092 1.00 95.88 102 SER A C 1
ATOM 845 O O . SER A 1 102 ? 1.416 -1.898 11.313 1.00 95.88 102 SER A O 1
ATOM 847 N N . VAL A 1 103 ? 2.845 -3.076 10.021 1.00 97.38 103 VAL A N 1
ATOM 848 C CA . VAL A 1 103 ? 1.899 -3.506 8.993 1.00 97.38 103 VAL A CA 1
ATOM 849 C C . VAL A 1 103 ? 2.079 -5.000 8.783 1.00 97.38 103 VAL A C 1
ATOM 851 O O . VAL A 1 103 ? 3.192 -5.467 8.540 1.00 97.38 103 VAL A O 1
ATOM 854 N N . ILE A 1 104 ? 0.981 -5.744 8.842 1.00 97.75 104 ILE A N 1
ATOM 855 C CA . ILE A 1 104 ? 0.957 -7.183 8.589 1.00 97.75 104 ILE A CA 1
ATOM 856 C C . ILE A 1 104 ? 0.094 -7.437 7.358 1.00 97.75 104 ILE A C 1
ATOM 858 O O . ILE A 1 104 ? -1.054 -7.003 7.300 1.00 97.75 104 ILE A O 1
ATOM 862 N N . PHE A 1 105 ? 0.642 -8.163 6.386 1.00 97.56 105 PHE A N 1
ATOM 863 C CA . PHE A 1 105 ? -0.109 -8.697 5.252 1.00 97.56 105 PHE A CA 1
ATOM 864 C C . PHE A 1 105 ? -0.470 -10.150 5.547 1.00 97.56 105 PHE A C 1
ATOM 866 O O . PHE A 1 105 ? 0.345 -11.058 5.386 1.00 97.56 105 PHE A O 1
ATOM 873 N N . ASP A 1 106 ? -1.690 -10.374 6.019 1.00 94.25 106 ASP A N 1
ATOM 874 C CA . ASP A 1 106 ? -2.151 -11.697 6.414 1.00 94.25 106 ASP A CA 1
ATOM 875 C C . ASP A 1 106 ? -2.042 -12.698 5.245 1.00 94.25 106 ASP A C 1
ATOM 877 O O . ASP A 1 106 ? -2.504 -12.460 4.127 1.00 94.25 106 ASP A O 1
ATOM 881 N N . GLY A 1 107 ? -1.430 -13.854 5.515 1.00 93.12 107 GLY A N 1
ATOM 882 C CA . GLY A 1 107 ? -1.250 -14.922 4.529 1.00 93.12 107 GLY A CA 1
ATOM 883 C C . GLY A 1 107 ? -0.061 -14.744 3.578 1.00 93.12 107 GLY A C 1
ATOM 884 O O . GLY A 1 107 ? 0.131 -15.601 2.712 1.00 93.12 107 GLY A O 1
ATOM 885 N N . VAL A 1 108 ? 0.757 -13.695 3.730 1.00 94.94 108 VAL A N 1
ATOM 886 C CA . VAL A 1 108 ? 1.999 -13.502 2.965 1.00 94.94 108 VAL A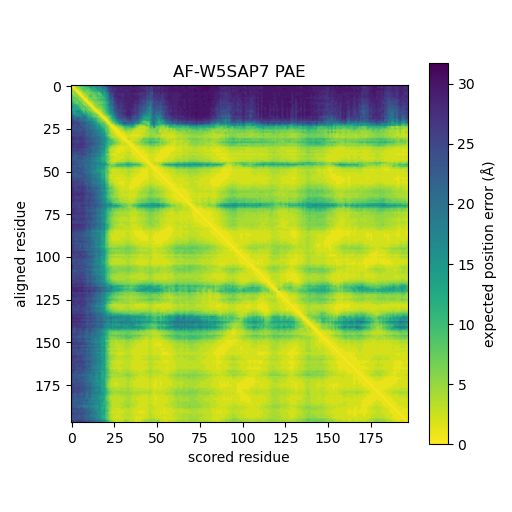 CA 1
ATOM 887 C C . VAL A 1 108 ? 3.142 -13.089 3.887 1.00 94.94 108 VAL A C 1
ATOM 889 O O . VAL A 1 108 ? 3.053 -12.088 4.585 1.00 94.94 108 VAL A O 1
ATOM 892 N N . GLU A 1 109 ? 4.252 -13.825 3.848 1.00 94.50 109 GLU A N 1
ATOM 893 C CA . GLU A 1 109 ? 5.481 -13.385 4.509 1.00 94.50 109 GLU A CA 1
ATOM 894 C C . GLU A 1 109 ? 6.074 -12.175 3.770 1.00 94.50 109 GLU A C 1
ATOM 896 O O . GLU A 1 109 ? 6.283 -12.208 2.546 1.00 94.50 109 GLU A O 1
ATOM 901 N N . ALA A 1 110 ? 6.303 -11.103 4.528 1.00 96.06 110 ALA A N 1
ATOM 902 C CA . ALA A 1 110 ? 6.689 -9.799 4.019 1.00 96.06 110 ALA A CA 1
ATOM 903 C C . ALA A 1 110 ? 7.826 -9.211 4.856 1.00 96.06 110 ALA A C 1
ATOM 905 O O . ALA A 1 110 ? 7.699 -9.065 6.072 1.00 96.06 110 ALA A O 1
ATOM 906 N N . GLU A 1 111 ? 8.913 -8.816 4.204 1.00 96.88 111 GLU A N 1
ATOM 907 C CA . GLU A 1 111 ? 9.978 -8.061 4.854 1.00 96.88 111 GLU A CA 1
ATOM 908 C C . GLU A 1 111 ? 9.797 -6.546 4.682 1.00 96.88 111 GLU A C 1
ATOM 910 O O . GLU A 1 111 ? 9.746 -6.020 3.565 1.00 96.88 111 GLU A O 1
ATOM 915 N N . VAL A 1 112 ? 9.784 -5.830 5.805 1.00 96.44 112 VAL A N 1
ATOM 916 C CA . VAL A 1 112 ? 9.655 -4.370 5.839 1.00 96.44 112 VAL A CA 1
ATOM 917 C C . VAL A 1 112 ? 11.011 -3.665 5.735 1.00 96.44 112 VAL A C 1
ATOM 919 O O . VAL A 1 112 ? 12.015 -4.093 6.311 1.00 96.44 112 VAL A O 1
ATOM 922 N N . SER A 1 113 ? 11.037 -2.547 5.018 1.00 95.56 113 SER A N 1
ATOM 923 C CA . SER A 1 113 ? 12.092 -1.535 5.069 1.00 95.56 113 SER A CA 1
ATOM 924 C C . SER A 1 113 ? 11.556 -0.289 5.774 1.00 95.56 113 SER A C 1
ATOM 926 O O . SER A 1 113 ? 10.537 0.251 5.360 1.00 95.56 113 SER A O 1
ATOM 928 N N . ILE A 1 114 ? 12.225 0.174 6.831 1.00 93.56 114 ILE A N 1
ATOM 929 C CA . ILE A 1 114 ? 11.772 1.333 7.615 1.00 93.56 114 ILE A CA 1
ATOM 930 C C . ILE A 1 114 ? 12.700 2.513 7.341 1.00 93.56 114 ILE A C 1
ATOM 932 O O . ILE A 1 114 ? 13.865 2.482 7.735 1.00 93.56 114 ILE A O 1
ATOM 936 N N . PHE A 1 115 ? 12.197 3.527 6.640 1.00 91.06 115 PHE A N 1
ATOM 937 C CA . PHE A 1 115 ? 12.896 4.793 6.401 1.00 91.06 115 PHE A CA 1
ATOM 938 C C . PHE A 1 115 ? 11.918 5.871 5.926 1.00 91.06 115 PHE A C 1
ATOM 940 O O . PHE A 1 115 ? 10.891 5.542 5.339 1.00 91.06 115 PHE A O 1
ATOM 947 N N . GLU A 1 116 ? 12.248 7.143 6.151 1.00 86.56 116 GLU A N 1
ATOM 948 C CA . GLU A 1 116 ? 11.506 8.284 5.596 1.00 86.56 116 GLU A CA 1
ATOM 949 C C . GLU A 1 116 ? 11.723 8.382 4.084 1.00 86.56 116 GLU A C 1
ATOM 951 O O . GLU A 1 116 ? 12.863 8.294 3.605 1.00 86.56 116 GLU A O 1
ATOM 956 N N . TYR A 1 117 ? 10.633 8.551 3.334 1.00 82.00 117 TYR A N 1
ATOM 957 C CA . TYR A 1 117 ? 10.718 8.767 1.899 1.00 82.00 117 TYR A CA 1
ATOM 958 C C . TYR A 1 117 ? 10.988 10.246 1.604 1.00 82.00 117 TYR A C 1
ATOM 960 O O . TYR A 1 117 ? 10.108 11.092 1.707 1.00 82.00 117 TYR A O 1
ATOM 968 N N . ASP A 1 118 ? 12.216 10.552 1.191 1.00 80.06 118 ASP A N 1
ATOM 969 C CA . ASP A 1 118 ? 12.697 11.911 0.910 1.00 80.06 118 ASP A CA 1
ATOM 970 C C . ASP A 1 118 ? 12.355 12.405 -0.510 1.00 80.06 118 ASP A C 1
ATOM 972 O O . ASP A 1 118 ? 12.848 13.442 -0.950 1.00 80.06 118 ASP A O 1
ATOM 976 N N . GLY A 1 119 ? 11.510 11.670 -1.242 1.00 77.38 119 GLY A N 1
ATOM 977 C CA . GLY A 1 119 ? 11.140 11.984 -2.624 1.00 77.38 119 GLY A CA 1
ATOM 978 C C . GLY A 1 119 ? 12.138 11.492 -3.675 1.00 77.38 119 GLY A C 1
ATOM 979 O O . GLY A 1 119 ? 11.879 11.657 -4.867 1.00 77.38 119 GLY A O 1
ATOM 980 N N . PHE A 1 120 ? 13.249 10.872 -3.264 1.00 76.69 120 PHE A N 1
ATOM 981 C CA . PHE A 1 120 ? 14.226 10.299 -4.184 1.00 76.69 120 PHE A CA 1
ATOM 982 C C . PHE A 1 120 ? 13.933 8.813 -4.433 1.00 76.69 120 PHE A C 1
ATOM 984 O O . PHE A 1 120 ? 14.177 7.947 -3.585 1.00 76.69 120 PHE A O 1
ATOM 991 N N . ASP A 1 121 ? 13.459 8.515 -5.648 1.00 78.25 121 ASP A N 1
ATOM 992 C CA . ASP A 1 121 ? 13.087 7.168 -6.108 1.00 78.25 121 ASP A CA 1
ATOM 993 C C . ASP A 1 121 ? 14.222 6.130 -5.904 1.00 78.25 121 ASP A C 1
ATOM 995 O O . ASP A 1 121 ? 13.956 4.943 -5.726 1.00 78.25 121 ASP A O 1
ATOM 999 N N . GLU A 1 122 ? 15.492 6.550 -5.861 1.00 81.81 122 GLU A N 1
ATOM 1000 C CA . GLU A 1 122 ? 16.663 5.671 -5.694 1.00 81.81 122 GLU A CA 1
ATOM 1001 C C . GLU A 1 122 ? 16.602 4.821 -4.418 1.00 81.81 122 GLU A C 1
ATOM 1003 O O . GLU A 1 122 ? 17.001 3.653 -4.407 1.00 81.81 122 GLU A O 1
ATOM 1008 N N . ARG A 1 123 ? 16.057 5.365 -3.320 1.00 84.75 123 ARG A N 1
ATOM 1009 C CA . ARG A 1 123 ? 15.885 4.590 -2.081 1.00 84.75 123 ARG A CA 1
ATOM 1010 C C . ARG A 1 123 ? 14.870 3.469 -2.252 1.00 84.75 123 ARG A C 1
ATOM 1012 O O . ARG A 1 123 ? 14.988 2.431 -1.599 1.00 84.75 123 ARG A O 1
ATOM 1019 N N . LEU A 1 124 ? 13.915 3.636 -3.167 1.00 86.12 124 LEU A N 1
ATOM 1020 C CA . LEU A 1 124 ? 12.923 2.617 -3.485 1.00 86.12 124 LEU A CA 1
ATOM 1021 C C . LEU A 1 124 ? 13.540 1.421 -4.217 1.00 86.12 124 LEU A C 1
ATOM 1023 O O . LEU A 1 124 ? 12.976 0.326 -4.162 1.00 86.12 124 LEU A O 1
ATOM 1027 N N . ALA A 1 125 ? 14.737 1.562 -4.802 1.00 87.00 125 ALA A N 1
ATOM 1028 C CA . ALA A 1 125 ? 15.517 0.430 -5.304 1.00 87.00 125 ALA A CA 1
ATOM 1029 C C . ALA A 1 125 ? 15.860 -0.564 -4.175 1.00 87.00 125 ALA A C 1
ATOM 1031 O O . ALA A 1 125 ? 15.739 -1.773 -4.368 1.00 87.00 125 ALA A O 1
ATOM 1032 N N . LYS A 1 126 ? 16.157 -0.057 -2.969 1.00 87.12 126 LYS A N 1
ATOM 1033 C CA . LYS A 1 126 ? 16.612 -0.833 -1.797 1.00 87.12 126 LYS A CA 1
ATOM 1034 C C . LYS A 1 126 ? 15.484 -1.437 -0.956 1.00 87.12 126 LYS A C 1
ATOM 1036 O O . LYS A 1 126 ? 15.756 -2.139 0.017 1.00 87.12 126 LYS A O 1
ATOM 1041 N N . VAL A 1 127 ? 14.226 -1.155 -1.297 1.00 91.69 127 VAL A N 1
ATOM 1042 C CA . VAL A 1 127 ? 13.067 -1.681 -0.564 1.00 91.69 127 VAL A CA 1
ATOM 1043 C C . VAL A 1 127 ? 13.024 -3.197 -0.672 1.00 91.69 127 VAL A C 1
ATOM 1045 O O . VAL A 1 127 ? 13.224 -3.761 -1.748 1.00 91.69 127 VAL A O 1
ATOM 1048 N N . LYS A 1 128 ? 12.737 -3.853 0.454 1.00 93.38 128 LYS A N 1
ATOM 1049 C CA . LYS A 1 128 ? 12.614 -5.305 0.530 1.00 93.38 128 LYS A CA 1
ATOM 1050 C C . LYS A 1 128 ? 11.307 -5.788 -0.104 1.00 93.38 128 LYS A C 1
ATOM 1052 O O . LYS A 1 128 ? 11.278 -6.008 -1.313 1.00 93.38 128 LYS A O 1
ATOM 1057 N N . ASP A 1 129 ? 10.258 -6.031 0.669 1.00 96.50 129 ASP A N 1
ATOM 1058 C CA . ASP A 1 129 ? 8.932 -6.326 0.118 1.00 96.50 129 ASP A CA 1
ATOM 1059 C C . ASP A 1 129 ? 8.082 -5.056 0.088 1.00 96.50 129 ASP A C 1
AT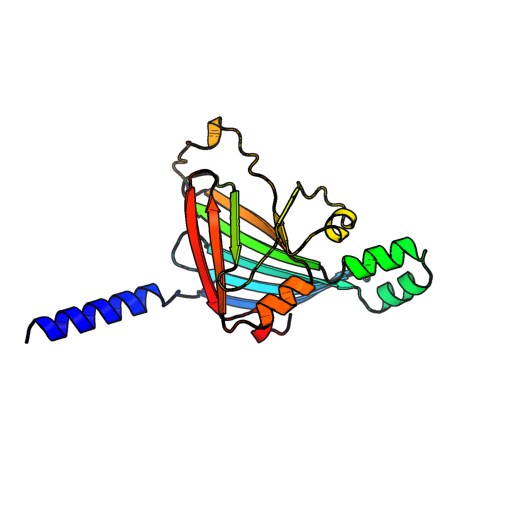OM 1061 O O . ASP A 1 129 ? 7.449 -4.751 -0.927 1.00 96.50 129 ASP A O 1
ATOM 1065 N N . PHE A 1 130 ? 8.142 -4.271 1.162 1.00 96.75 130 PHE A N 1
ATOM 1066 C CA . PHE A 1 130 ? 7.511 -2.963 1.240 1.00 96.75 130 PHE A CA 1
ATOM 1067 C C . PHE A 1 130 ? 8.290 -2.011 2.146 1.00 96.75 130 PHE A C 1
ATOM 1069 O O . PHE A 1 130 ? 9.100 -2.444 2.967 1.00 96.75 130 PHE A O 1
ATOM 1076 N N . GLN A 1 131 ? 8.049 -0.715 1.985 1.00 95.69 131 GLN A N 1
ATOM 1077 C CA . GLN A 1 131 ? 8.552 0.333 2.856 1.00 95.69 131 GLN A CA 1
ATOM 1078 C C . GLN A 1 131 ? 7.408 1.008 3.599 1.00 95.69 131 GLN A C 1
ATOM 1080 O O . GLN A 1 131 ? 6.314 1.175 3.063 1.00 95.69 131 GLN A O 1
ATOM 1085 N N . MET A 1 132 ? 7.702 1.388 4.837 1.00 94.50 132 MET A N 1
ATOM 1086 C CA . MET A 1 132 ? 6.903 2.306 5.632 1.00 94.50 132 MET A CA 1
ATOM 1087 C C . MET A 1 132 ? 7.820 3.265 6.389 1.00 94.50 132 MET A C 1
ATOM 1089 O O . MET A 1 132 ? 9.011 2.997 6.577 1.00 94.50 132 MET A O 1
ATOM 1093 N N . GLU A 1 133 ? 7.256 4.373 6.840 1.00 90.12 133 GLU A N 1
ATOM 1094 C CA . GLU A 1 133 ? 7.959 5.315 7.703 1.00 90.12 133 GLU A CA 1
ATOM 1095 C C . GLU A 1 133 ? 7.958 4.815 9.151 1.00 90.12 133 GLU A C 1
ATOM 1097 O O . GLU A 1 133 ? 7.066 4.072 9.571 1.00 90.12 133 GLU A O 1
ATOM 1102 N N . ALA A 1 134 ? 8.988 5.187 9.911 1.00 86.19 134 ALA A N 1
ATOM 1103 C CA . ALA A 1 134 ? 8.989 4.946 11.347 1.00 86.19 134 ALA A CA 1
ATOM 1104 C C . ALA A 1 134 ? 7.959 5.868 12.021 1.00 86.19 134 ALA A C 1
ATOM 1106 O O . ALA A 1 134 ? 7.766 6.988 11.546 1.00 86.19 134 ALA A O 1
ATOM 1107 N N . PRO A 1 135 ? 7.355 5.458 13.151 1.00 83.62 135 PRO A N 1
ATOM 1108 C CA . PRO A 1 135 ? 6.610 6.386 13.993 1.00 83.62 135 PRO A CA 1
ATOM 1109 C C . PRO A 1 135 ? 7.484 7.595 14.350 1.00 83.62 135 PRO A C 1
ATOM 1111 O O . PRO A 1 135 ? 8.599 7.427 14.848 1.00 83.62 135 PRO A O 1
ATOM 1114 N N . GLY A 1 136 ? 6.984 8.794 14.070 1.00 78.12 136 GLY A N 1
ATOM 1115 C CA . GLY A 1 136 ? 7.688 10.068 14.233 1.00 78.12 136 GLY A CA 1
ATOM 1116 C C . GLY A 1 136 ? 6.886 11.119 15.004 1.00 78.12 136 GLY A C 1
ATOM 1117 O O . GLY A 1 136 ? 7.350 12.247 15.166 1.00 78.12 136 GLY A O 1
ATOM 1118 N N . MET A 1 137 ? 5.687 10.776 15.479 1.00 79.50 137 MET A N 1
ATOM 1119 C CA . MET A 1 137 ? 4.809 11.669 16.221 1.00 79.50 137 MET A CA 1
ATOM 1120 C C . MET A 1 137 ? 5.443 12.094 17.542 1.00 79.50 137 MET A C 1
ATOM 1122 O O . MET A 1 137 ? 5.887 11.269 18.341 1.00 79.50 137 MET A O 1
ATOM 1126 N N . ASP A 1 138 ? 5.431 13.404 17.794 1.00 75.06 138 ASP A N 1
ATOM 1127 C CA . ASP A 1 138 ? 5.809 13.956 19.093 1.00 75.06 138 ASP A CA 1
ATOM 1128 C C . ASP A 1 138 ? 4.897 13.360 20.178 1.00 75.06 138 ASP A C 1
ATOM 1130 O O . ASP A 1 138 ? 3.666 13.419 20.084 1.00 75.06 138 ASP A O 1
ATOM 1134 N N . ASN A 1 139 ? 5.509 12.822 21.236 1.00 72.38 139 ASN A N 1
ATOM 1135 C CA . ASN A 1 139 ? 4.831 12.232 22.390 1.00 72.38 139 ASN A CA 1
ATOM 1136 C C . ASN A 1 139 ? 3.733 13.139 22.972 1.00 72.38 139 ASN A C 1
ATOM 1138 O O . ASN A 1 139 ? 2.758 12.636 23.525 1.00 72.38 139 ASN A O 1
ATOM 1142 N N . LYS A 1 140 ? 3.849 14.467 22.825 1.00 76.88 140 LYS A N 1
ATOM 1143 C CA . LYS A 1 140 ? 2.816 15.425 23.259 1.00 76.88 140 LYS A CA 1
ATOM 1144 C C . LYS A 1 140 ? 1.459 15.215 22.584 1.00 76.88 140 LYS A C 1
ATOM 1146 O O . LYS A 1 140 ? 0.437 15.544 23.181 1.00 76.88 140 LYS A O 1
ATOM 1151 N N . PHE A 1 141 ? 1.441 14.699 21.356 1.00 79.06 141 PHE A N 1
ATOM 1152 C CA . PHE A 1 141 ? 0.216 14.452 20.594 1.00 79.06 141 PHE A CA 1
ATOM 1153 C C . PHE A 1 141 ? -0.240 12.992 20.627 1.00 79.06 141 PHE A C 1
ATOM 1155 O O . PHE A 1 141 ? -1.407 12.736 20.339 1.00 79.06 141 PHE A O 1
ATOM 1162 N N . ALA A 1 142 ? 0.626 12.060 21.036 1.00 75.88 142 ALA A N 1
ATOM 1163 C CA . ALA A 1 142 ? 0.326 10.626 21.067 1.00 75.88 142 ALA A CA 1
ATOM 1164 C C . ALA A 1 142 ? -0.911 10.284 21.925 1.00 75.88 142 ALA A C 1
ATOM 1166 O O . ALA A 1 142 ? -1.693 9.391 21.595 1.00 75.88 142 ALA A O 1
ATOM 1167 N N . GLU A 1 143 ? -1.133 11.027 23.013 1.00 81.06 143 GLU A N 1
ATOM 1168 C CA . GLU A 1 143 ? -2.271 10.812 23.919 1.00 81.06 143 GLU A CA 1
ATOM 1169 C C . GLU A 1 143 ? -3.444 11.775 23.680 1.00 81.06 143 GLU A C 1
ATOM 1171 O O . GLU A 1 143 ? -4.516 11.610 24.271 1.00 81.06 143 GLU A O 1
ATOM 1176 N N . PHE A 1 144 ? -3.276 12.778 22.813 1.00 88.31 144 PHE A N 1
ATOM 1177 C CA . PHE A 1 144 ? -4.264 13.838 22.658 1.00 88.31 144 PHE A CA 1
ATOM 1178 C C . PHE A 1 144 ? -5.496 13.359 21.882 1.00 88.31 144 PHE A C 1
ATOM 1180 O O . PHE A 1 144 ? -5.397 12.803 20.786 1.00 88.31 144 PHE A O 1
ATOM 1187 N N . ILE A 1 145 ? -6.679 13.622 22.444 1.00 91.62 145 ILE A N 1
ATOM 1188 C CA . ILE A 1 145 ? -7.970 13.365 21.801 1.00 91.62 145 ILE A CA 1
ATOM 1189 C C . ILE A 1 145 ? -8.548 14.688 21.324 1.00 91.62 145 ILE A C 1
ATOM 1191 O O . ILE A 1 145 ? -8.916 15.547 22.125 1.00 91.62 145 ILE A O 1
ATOM 1195 N N . PHE A 1 146 ? -8.654 14.838 20.012 1.00 91.50 146 PHE A N 1
ATOM 1196 C CA . PHE A 1 146 ? -9.288 15.986 19.394 1.00 91.50 146 PHE A CA 1
ATOM 1197 C C . PHE A 1 146 ? -10.816 15.888 19.535 1.00 91.50 146 PHE A C 1
ATOM 1199 O O . PHE A 1 146 ? -11.390 14.807 19.388 1.00 91.50 146 PHE A O 1
ATOM 1206 N N . PRO A 1 147 ? -11.509 17.019 19.761 1.00 92.94 147 PRO A N 1
ATOM 1207 C CA . PRO A 1 147 ? -12.973 17.067 19.781 1.00 92.94 147 PRO A CA 1
ATOM 1208 C C . PRO A 1 147 ? -13.588 16.958 18.375 1.00 92.94 147 PRO A C 1
ATOM 1210 O O . PRO A 1 147 ? -14.808 16.978 18.229 1.00 92.94 147 PRO A O 1
ATOM 1213 N N . ILE A 1 148 ? -12.746 16.874 17.342 1.00 93.56 148 ILE A N 1
ATOM 1214 C CA . ILE A 1 148 ? -13.120 16.745 15.938 1.00 93.56 148 ILE A CA 1
ATOM 1215 C C . ILE A 1 148 ? -12.450 15.503 15.336 1.00 93.56 148 ILE A C 1
ATOM 1217 O O . ILE A 1 148 ? -11.370 15.117 15.792 1.00 93.56 148 ILE A O 1
ATOM 1221 N N . PRO A 1 149 ? -13.050 14.881 14.307 1.00 92.88 149 PRO A N 1
ATOM 1222 C CA . PRO A 1 149 ? -12.406 13.793 13.586 1.00 92.88 149 PRO A CA 1
ATOM 1223 C C . PRO A 1 149 ? -11.096 14.250 12.937 1.00 92.88 149 PRO A C 1
ATOM 1225 O O . PRO A 1 149 ? -11.035 15.311 12.316 1.00 92.88 149 PRO A O 1
ATOM 1228 N N . VAL A 1 150 ? -10.062 13.422 13.050 1.00 93.50 150 VAL A N 1
ATOM 1229 C CA . VAL A 1 150 ? -8.747 13.641 12.448 1.00 93.50 150 VAL A CA 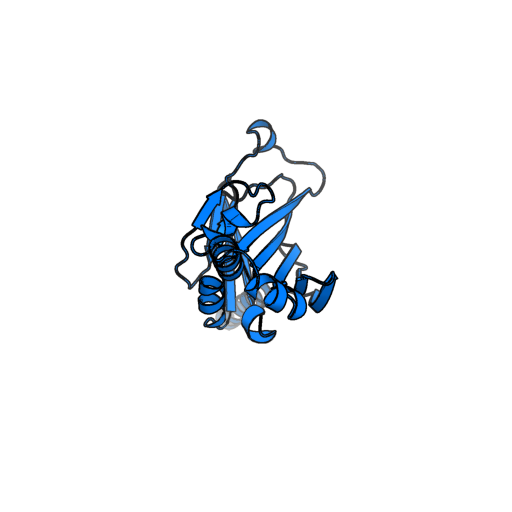1
ATOM 1230 C C . VAL A 1 150 ? -8.562 12.665 11.295 1.00 93.50 150 VAL A C 1
ATOM 1232 O O . VAL A 1 150 ? -8.707 11.452 11.463 1.00 93.50 150 VAL A O 1
ATOM 1235 N N . HIS A 1 151 ? -8.234 13.203 10.122 1.00 94.50 151 HIS A N 1
ATOM 1236 C CA . HIS A 1 151 ? -7.895 12.420 8.940 1.00 94.50 151 HIS A CA 1
ATOM 1237 C C . HIS A 1 151 ? -6.404 12.080 8.957 1.00 94.50 151 HIS A C 1
ATOM 1239 O O . HIS A 1 151 ? -5.554 12.950 8.795 1.00 94.50 151 HIS A O 1
ATOM 1245 N N . ASN A 1 152 ? -6.101 10.801 9.131 1.00 94.12 152 ASN A N 1
ATOM 1246 C CA . ASN A 1 152 ? -4.756 10.251 9.140 1.00 94.12 152 ASN A CA 1
ATOM 1247 C C . ASN A 1 152 ? -4.498 9.564 7.799 1.00 94.12 152 ASN A C 1
ATOM 1249 O O . ASN A 1 152 ? -5.261 8.685 7.397 1.00 94.12 152 ASN A O 1
ATOM 1253 N N . THR A 1 153 ? -3.439 9.969 7.102 1.00 94.62 153 THR A N 1
ATOM 1254 C CA . THR A 1 153 ? -3.042 9.348 5.834 1.00 94.62 153 THR A CA 1
ATOM 1255 C C . THR A 1 153 ? -1.772 8.549 6.049 1.00 94.62 153 THR A C 1
ATOM 1257 O O . THR A 1 153 ? -0.774 9.096 6.501 1.00 94.62 153 THR A O 1
ATOM 1260 N N . PHE A 1 154 ? -1.802 7.271 5.689 1.00 94.88 154 PHE A N 1
ATOM 1261 C CA . PHE A 1 154 ? -0.644 6.389 5.757 1.00 94.88 154 PHE A CA 1
ATOM 1262 C C . PHE A 1 154 ? -0.334 5.854 4.364 1.00 94.88 154 PHE A C 1
ATOM 1264 O O . PHE A 1 154 ? -1.236 5.405 3.657 1.00 94.88 154 PHE A O 1
ATOM 1271 N N . THR A 1 155 ? 0.930 5.924 3.957 1.00 95.31 155 THR A N 1
ATOM 1272 C CA . THR A 1 155 ? 1.378 5.489 2.632 1.00 95.31 155 THR A CA 1
ATOM 1273 C C . THR A 1 155 ? 2.500 4.474 2.781 1.00 95.31 155 THR A C 1
ATOM 1275 O O . THR A 1 155 ? 3.395 4.653 3.600 1.00 95.31 155 THR A O 1
ATOM 1278 N N . ILE A 1 156 ? 2.449 3.419 1.972 1.00 95.94 156 ILE A N 1
ATOM 1279 C CA . ILE A 1 156 ? 3.517 2.427 1.857 1.00 95.94 156 ILE A CA 1
ATOM 1280 C C . ILE A 1 156 ? 3.892 2.221 0.397 1.00 95.94 156 ILE A C 1
ATOM 1282 O O . ILE A 1 156 ? 3.030 2.225 -0.491 1.00 95.94 156 ILE A O 1
ATOM 1286 N N . HIS A 1 157 ? 5.176 1.983 0.158 1.00 96.12 157 HIS A N 1
ATOM 1287 C CA . HIS A 1 157 ? 5.697 1.630 -1.157 1.00 96.12 157 HIS A CA 1
ATOM 1288 C C . HIS A 1 157 ? 5.966 0.132 -1.233 1.00 96.12 157 HIS A C 1
ATOM 1290 O O . HIS A 1 157 ? 6.552 -0.449 -0.327 1.00 96.12 157 HIS A O 1
ATOM 1296 N N . LEU A 1 158 ? 5.534 -0.514 -2.310 1.00 96.38 158 LEU A N 1
ATOM 1297 C CA . LEU A 1 158 ? 5.551 -1.968 -2.459 1.00 96.38 158 LEU A CA 1
ATOM 1298 C C . LEU A 1 158 ? 6.441 -2.349 -3.644 1.00 96.38 158 LEU A C 1
ATOM 1300 O O . LEU A 1 158 ? 6.348 -1.767 -4.727 1.00 96.38 158 LEU A O 1
ATOM 1304 N N . LYS A 1 159 ? 7.292 -3.363 -3.467 1.00 94.62 159 LYS A N 1
ATOM 1305 C CA . LYS A 1 159 ? 8.088 -3.913 -4.569 1.00 94.62 159 LYS A CA 1
ATOM 1306 C C . LYS A 1 159 ? 7.240 -4.816 -5.451 1.00 94.62 159 LYS A C 1
ATOM 1308 O O . LYS A 1 159 ? 6.390 -5.565 -4.973 1.00 94.62 159 LYS A O 1
ATOM 1313 N N . LYS A 1 160 ? 7.573 -4.852 -6.745 1.00 93.62 160 LYS A N 1
ATOM 1314 C CA . LYS A 1 160 ? 6.938 -5.741 -7.731 1.00 93.62 160 LYS A CA 1
ATOM 1315 C C . LYS A 1 160 ? 6.860 -7.199 -7.262 1.00 93.62 160 LYS A C 1
ATOM 1317 O O . LYS A 1 160 ? 5.789 -7.791 -7.310 1.00 93.62 160 LYS A O 1
ATOM 1322 N N . ARG A 1 161 ? 7.960 -7.756 -6.739 1.00 93.19 161 ARG A N 1
ATOM 1323 C CA . ARG A 1 161 ? 7.986 -9.143 -6.238 1.00 93.19 161 ARG A CA 1
ATOM 1324 C C . ARG A 1 161 ? 6.953 -9.403 -5.138 1.00 93.19 161 ARG A C 1
ATOM 1326 O O . ARG A 1 161 ? 6.408 -10.498 -5.053 1.00 93.19 161 ARG A O 1
ATOM 1333 N N . PHE A 1 162 ? 6.677 -8.401 -4.306 1.00 96.56 162 PHE A N 1
ATOM 1334 C CA . PHE A 1 162 ? 5.695 -8.511 -3.239 1.00 96.56 162 PHE A CA 1
ATOM 1335 C C . PHE A 1 162 ? 4.269 -8.403 -3.781 1.00 96.56 162 PHE A C 1
ATOM 1337 O O . PHE A 1 162 ? 3.407 -9.183 -3.387 1.00 96.56 162 PHE A O 1
ATOM 1344 N N . ILE A 1 163 ? 4.041 -7.533 -4.769 1.00 96.94 163 ILE A N 1
ATOM 1345 C CA . ILE A 1 163 ? 2.779 -7.490 -5.519 1.00 96.94 163 ILE A CA 1
ATOM 1346 C C . ILE A 1 163 ? 2.450 -8.854 -6.133 1.00 96.94 163 ILE A C 1
ATOM 1348 O O . ILE A 1 163 ? 1.312 -9.306 -6.030 1.00 96.94 163 ILE A O 1
ATOM 1352 N N . ASP A 1 164 ? 3.433 -9.546 -6.709 1.00 95.25 164 ASP A N 1
ATOM 1353 C CA . ASP A 1 164 ? 3.222 -10.877 -7.285 1.00 95.25 164 ASP A CA 1
ATOM 1354 C C . ASP A 1 164 ? 2.827 -11.915 -6.214 1.00 95.25 164 ASP A C 1
ATOM 1356 O O . ASP A 1 164 ? 1.915 -12.715 -6.438 1.00 95.25 164 ASP A O 1
ATOM 1360 N N . LYS A 1 165 ? 3.411 -11.847 -5.004 1.00 96.56 165 LYS A N 1
ATOM 1361 C CA . LYS A 1 165 ? 2.972 -12.664 -3.854 1.00 96.56 165 LYS A CA 1
ATOM 1362 C C . LYS A 1 165 ? 1.534 -12.335 -3.423 1.00 96.56 165 LYS A C 1
ATOM 1364 O O . LYS A 1 165 ? 0.777 -13.248 -3.091 1.00 96.56 165 LYS A O 1
ATOM 1369 N N . LEU A 1 166 ? 1.153 -11.053 -3.416 1.00 97.19 166 LEU A N 1
ATOM 1370 C CA . LEU A 1 166 ? -0.198 -10.611 -3.050 1.00 97.19 166 LEU A CA 1
ATOM 1371 C C . LEU A 1 166 ? -1.238 -11.054 -4.087 1.00 97.19 166 LEU A C 1
ATOM 1373 O O . LEU A 1 166 ? -2.312 -11.510 -3.708 1.00 97.19 166 LEU A O 1
ATOM 1377 N N . LYS A 1 167 ? -0.927 -11.002 -5.389 1.00 95.88 167 LYS A N 1
ATOM 1378 C CA . LYS A 1 167 ? -1.812 -11.479 -6.473 1.00 95.88 167 LYS A CA 1
ATOM 1379 C C . LYS A 1 167 ? -2.184 -12.953 -6.362 1.00 95.88 167 LYS A C 1
ATOM 1381 O O . LYS A 1 167 ? -3.265 -13.336 -6.796 1.00 95.88 167 LYS A O 1
ATOM 1386 N N . ALA A 1 168 ? -1.302 -13.773 -5.795 1.00 94.81 168 ALA A N 1
ATOM 1387 C CA . ALA A 1 168 ? -1.542 -15.202 -5.615 1.00 94.81 168 ALA A CA 1
ATOM 1388 C C . ALA A 1 168 ? -2.605 -15.514 -4.543 1.00 94.81 168 ALA A C 1
ATOM 1390 O O . ALA A 1 168 ? -2.989 -16.670 -4.381 1.00 94.81 168 ALA A O 1
ATOM 1391 N N . ARG A 1 169 ? -3.075 -14.511 -3.791 1.00 95.44 169 ARG A N 1
ATOM 1392 C CA . ARG A 1 169 ? -4.087 -14.674 -2.740 1.00 95.44 169 ARG A CA 1
ATOM 1393 C C . ARG A 1 169 ? -5.487 -14.421 -3.274 1.00 95.44 169 ARG A C 1
ATOM 1395 O O . ARG A 1 169 ? -5.679 -13.622 -4.186 1.00 95.44 169 ARG A O 1
ATOM 1402 N N . ASP A 1 170 ? -6.484 -15.067 -2.684 1.00 94.19 170 ASP A N 1
ATOM 1403 C CA . ASP A 1 170 ? -7.876 -14.828 -3.080 1.00 94.19 170 ASP A CA 1
ATOM 1404 C C . ASP A 1 170 ? -8.412 -13.491 -2.581 1.00 94.19 170 ASP A C 1
ATOM 1406 O O . ASP A 1 170 ? -9.183 -12.822 -3.272 1.00 94.19 170 ASP A O 1
ATOM 1410 N N . LYS A 1 171 ? -7.938 -13.081 -1.408 1.00 95.88 171 LYS A N 1
ATOM 1411 C CA . LYS A 1 171 ? -8.278 -11.830 -0.744 1.00 95.88 171 LYS A CA 1
ATOM 1412 C C . LYS A 1 171 ? -7.017 -11.112 -0.306 1.00 95.88 171 LYS A C 1
ATOM 1414 O O . LYS A 1 171 ? -5.971 -11.735 -0.119 1.00 95.88 171 LYS A O 1
ATOM 1419 N N . ILE A 1 172 ? -7.143 -9.808 -0.113 1.00 95.75 172 ILE A N 1
ATOM 1420 C CA . ILE A 1 172 ? -6.130 -8.996 0.548 1.00 95.75 172 ILE A CA 1
ATOM 1421 C C . ILE A 1 172 ? -6.642 -8.705 1.951 1.00 95.75 172 ILE A C 1
ATOM 1423 O O . ILE A 1 172 ? -7.711 -8.116 2.114 1.00 95.75 172 ILE A O 1
ATOM 1427 N N . LYS A 1 173 ? -5.866 -9.118 2.953 1.00 96.94 173 LYS A N 1
ATOM 1428 C CA . LYS A 1 173 ? -6.100 -8.766 4.347 1.00 96.94 173 LYS A CA 1
ATOM 1429 C C . LYS A 1 173 ? -4.850 -8.102 4.916 1.00 96.94 173 LYS A C 1
ATOM 1431 O O . LYS A 1 173 ? -3.745 -8.621 4.768 1.00 96.94 173 LYS A O 1
ATOM 1436 N N . ILE A 1 174 ? -5.033 -6.917 5.485 1.00 97.31 174 ILE A N 1
ATOM 1437 C CA . ILE A 1 174 ? -3.960 -6.059 5.984 1.00 97.31 174 ILE A CA 1
ATOM 1438 C C . ILE A 1 174 ? -4.338 -5.616 7.390 1.00 97.31 174 ILE A C 1
ATOM 1440 O O . ILE A 1 174 ? -5.420 -5.067 7.599 1.00 97.31 174 ILE A O 1
ATOM 1444 N N . THR A 1 175 ? -3.432 -5.828 8.335 1.00 97.62 175 THR A N 1
ATOM 1445 C CA . THR A 1 175 ? -3.563 -5.355 9.710 1.00 97.62 175 THR A CA 1
ATOM 1446 C C . THR A 1 175 ? -2.573 -4.217 9.943 1.00 97.62 175 THR A C 1
ATOM 1448 O O . THR A 1 175 ? -1.362 -4.398 9.814 1.00 97.62 175 THR A O 1
ATOM 1451 N N . LEU A 1 176 ? -3.090 -3.032 10.264 1.00 96.94 176 LEU A N 1
ATOM 1452 C CA . LEU A 1 176 ? -2.312 -1.857 10.649 1.00 96.94 176 LEU A CA 1
ATOM 1453 C C . LEU A 1 176 ? -2.271 -1.770 12.174 1.00 96.94 176 LEU A C 1
ATOM 1455 O O . LEU A 1 176 ? -3.322 -1.743 12.813 1.00 96.94 176 LEU A O 1
ATOM 1459 N N . ILE A 1 177 ? -1.075 -1.694 12.750 1.00 96.19 177 ILE A N 1
ATOM 1460 C CA . ILE A 1 177 ? -0.881 -1.571 14.196 1.00 96.19 177 ILE A CA 1
ATOM 1461 C C . ILE A 1 177 ? -0.361 -0.169 14.492 1.00 96.19 177 ILE A C 1
ATOM 1463 O O . ILE A 1 177 ? 0.674 0.243 13.961 1.00 96.19 177 ILE A O 1
ATOM 1467 N N . THR A 1 178 ? -1.068 0.572 15.340 1.00 93.75 178 THR A N 1
ATOM 1468 C CA . THR A 1 178 ? -0.683 1.940 15.701 1.00 93.75 178 THR A CA 1
ATOM 1469 C C . THR A 1 178 ? 0.406 1.983 16.765 1.00 93.75 178 THR A C 1
ATOM 1471 O O . THR A 1 178 ? 0.655 1.009 17.476 1.00 93.75 178 THR A O 1
ATOM 1474 N N . HIS A 1 179 ? 1.026 3.151 16.929 1.00 90.62 179 HIS A N 1
ATOM 1475 C CA . HIS A 1 179 ? 1.965 3.440 18.017 1.00 90.62 179 HIS A CA 1
ATOM 1476 C C . HIS A 1 179 ? 1.405 3.166 19.430 1.00 90.62 179 HIS A C 1
ATOM 1478 O O . HIS A 1 179 ? 2.189 2.919 20.338 1.00 90.62 179 HIS A O 1
ATOM 1484 N N . TYR A 1 180 ? 0.078 3.148 19.604 1.00 89.44 180 TYR A N 1
ATOM 1485 C CA . TYR A 1 180 ? -0.612 2.832 20.863 1.00 89.44 180 TYR A CA 1
ATOM 1486 C C . TYR A 1 180 ? -1.262 1.436 20.873 1.00 89.44 180 TYR A C 1
ATOM 1488 O O . TYR A 1 180 ? -2.236 1.212 21.590 1.00 89.44 180 TYR A O 1
ATOM 1496 N N . ASP A 1 181 ? -0.754 0.505 20.059 1.00 92.06 181 ASP A N 1
ATOM 1497 C CA . ASP A 1 181 ? -1.148 -0.915 20.059 1.00 92.06 181 ASP A CA 1
ATOM 1498 C C . ASP A 1 181 ? -2.594 -1.204 19.626 1.00 92.06 181 ASP A C 1
ATOM 1500 O O . ASP A 1 181 ? -3.086 -2.318 19.794 1.00 92.06 181 ASP A O 1
ATOM 1504 N N . LYS A 1 182 ? -3.287 -0.237 19.013 1.00 93.31 182 LYS A N 1
ATOM 1505 C CA . LYS A 1 182 ? -4.594 -0.502 18.402 1.00 93.31 182 LYS A CA 1
ATOM 1506 C C . LYS A 1 182 ? -4.404 -1.106 17.019 1.00 93.31 182 LYS A C 1
ATOM 1508 O O . LYS A 1 182 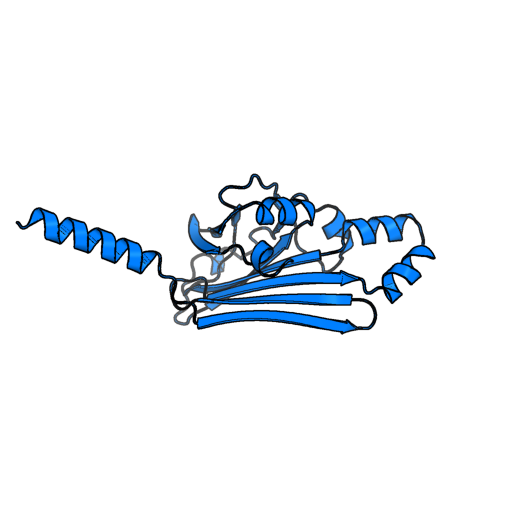? -3.624 -0.602 16.210 1.00 93.31 182 LYS A O 1
ATOM 1513 N N . GLU A 1 183 ? -5.166 -2.154 16.746 1.00 96.44 183 GLU A N 1
ATOM 1514 C CA . GLU A 1 183 ? -5.180 -2.829 15.456 1.00 96.44 183 GLU A CA 1
ATOM 1515 C C . GLU A 1 183 ? -6.358 -2.361 14.603 1.00 96.44 183 GLU A C 1
ATOM 1517 O O . GLU A 1 183 ? -7.492 -2.226 15.074 1.00 96.44 183 GLU A O 1
ATOM 1522 N N . PHE A 1 184 ? -6.086 -2.154 13.321 1.00 95.69 184 PHE A N 1
ATOM 1523 C CA . PHE A 1 184 ? -7.088 -1.899 12.300 1.00 95.69 184 PHE A CA 1
ATOM 1524 C C . PHE A 1 184 ? -6.935 -2.927 11.194 1.00 95.69 184 PHE A C 1
ATOM 1526 O O . PHE A 1 184 ? -5.905 -2.980 10.525 1.00 95.69 184 PHE A O 1
ATOM 1533 N N . VAL A 1 185 ? -7.971 -3.736 11.001 1.00 95.81 185 VAL A N 1
ATOM 1534 C CA . VAL A 1 185 ? -7.971 -4.816 10.016 1.00 95.81 185 VAL A CA 1
ATOM 1535 C C . VAL A 1 185 ? -8.810 -4.398 8.817 1.00 95.81 185 VAL A C 1
ATOM 1537 O O . VAL A 1 185 ? -9.984 -4.057 8.958 1.00 95.81 185 VAL A O 1
ATOM 1540 N N . LEU A 1 186 ? -8.206 -4.457 7.636 1.00 94.62 186 LEU A N 1
ATOM 1541 C CA . LEU A 1 186 ? -8.886 -4.351 6.355 1.00 94.62 186 LEU A CA 1
ATOM 1542 C C . LEU A 1 186 ? -8.878 -5.720 5.684 1.00 94.62 186 LEU A C 1
ATOM 1544 O O . LEU A 1 186 ? -7.808 -6.268 5.446 1.00 94.62 186 LEU A O 1
ATOM 1548 N N . GLU A 1 187 ? -10.048 -6.236 5.321 1.00 94.88 187 GLU A N 1
ATOM 1549 C CA . GLU A 1 187 ? -10.188 -7.405 4.450 1.00 94.88 187 GLU A CA 1
ATOM 1550 C C . GLU A 1 187 ? -11.039 -7.022 3.237 1.00 94.88 187 GLU A C 1
ATOM 1552 O O . GLU A 1 187 ? -12.133 -6.477 3.380 1.00 94.88 187 GLU A O 1
ATOM 1557 N N . THR A 1 188 ? -10.526 -7.284 2.037 1.00 92.75 188 THR A N 1
ATOM 1558 C CA . THR A 1 188 ? -11.201 -6.985 0.770 1.00 92.75 188 THR A CA 1
ATOM 1559 C C . THR A 1 188 ? -10.873 -8.051 -0.274 1.00 92.75 188 THR A C 1
ATOM 1561 O O . THR A 1 188 ? -9.901 -8.807 -0.142 1.00 92.75 188 THR A O 1
ATOM 1564 N N . ASP A 1 189 ? -11.681 -8.119 -1.329 1.00 93.75 189 ASP A N 1
ATOM 1565 C CA . ASP A 1 189 ? -11.346 -8.913 -2.508 1.00 93.75 189 ASP A CA 1
ATOM 1566 C C . ASP A 1 189 ? -9.989 -8.474 -3.068 1.00 93.75 189 ASP A C 1
ATOM 1568 O O . ASP A 1 189 ? -9.584 -7.314 -2.955 1.00 93.75 189 ASP A O 1
ATOM 1572 N N . ASN A 1 190 ? -9.268 -9.396 -3.705 1.00 95.69 190 ASN A N 1
ATOM 1573 C CA . ASN A 1 190 ? -7.965 -9.071 -4.269 1.00 95.69 190 ASN A CA 1
ATOM 1574 C C . ASN A 1 190 ? -8.092 -8.159 -5.504 1.00 95.69 190 ASN A C 1
ATOM 1576 O O . ASN A 1 190 ? -8.124 -8.628 -6.644 1.00 95.69 190 ASN A O 1
ATOM 1580 N N . PHE A 1 191 ? -8.139 -6.845 -5.276 1.00 95.12 191 PHE A N 1
ATOM 1581 C CA . PHE A 1 191 ? -8.221 -5.830 -6.326 1.00 95.12 191 PHE A CA 1
ATOM 1582 C C . PHE A 1 191 ? -6.974 -5.819 -7.222 1.00 95.12 191 PHE A C 1
ATOM 1584 O O . PHE A 1 191 ? -7.087 -5.563 -8.418 1.00 95.12 191 PHE A O 1
ATOM 1591 N N . ILE A 1 192 ? -5.799 -6.172 -6.686 1.00 96.31 192 ILE A N 1
ATOM 1592 C CA . ILE A 1 192 ? -4.557 -6.272 -7.465 1.00 96.31 192 ILE A CA 1
ATOM 1593 C C . ILE A 1 192 ? -4.723 -7.336 -8.560 1.00 96.31 192 ILE A C 1
ATOM 1595 O O . ILE A 1 192 ? -4.378 -7.093 -9.716 1.00 96.31 192 ILE A O 1
ATOM 1599 N N . ARG A 1 193 ? -5.295 -8.496 -8.207 1.00 95.56 193 ARG A N 1
ATOM 1600 C CA . ARG A 1 193 ? -5.624 -9.574 -9.151 1.00 95.56 193 ARG A CA 1
ATOM 1601 C C . ARG A 1 193 ? -6.785 -9.186 -10.067 1.00 95.56 193 ARG A C 1
ATOM 1603 O O . ARG A 1 193 ? -6.657 -9.300 -11.278 1.00 95.56 193 ARG A O 1
ATOM 1610 N N . LYS A 1 194 ? -7.899 -8.713 -9.498 1.00 94.88 194 LYS A N 1
ATOM 1611 C CA . LYS A 1 194 ? -9.145 -8.401 -10.224 1.00 94.88 194 LYS A CA 1
ATOM 1612 C C . LYS A 1 194 ? -8.947 -7.369 -11.330 1.00 94.88 194 LYS A C 1
ATOM 1614 O O . LYS A 1 194 ? -9.536 -7.504 -12.395 1.00 94.88 194 LYS A O 1
ATOM 1619 N N . TYR A 1 195 ? -8.146 -6.344 -11.062 1.00 94.00 195 TYR A N 1
ATOM 1620 C CA . TYR A 1 195 ? -7.894 -5.265 -12.008 1.00 94.00 195 TYR A CA 1
ATOM 1621 C C . TYR A 1 195 ? -6.555 -5.415 -12.722 1.00 94.00 195 TYR A C 1
ATOM 1623 O O . TYR A 1 195 ? -6.164 -4.475 -13.392 1.00 94.00 195 TYR A O 1
ATOM 1631 N N . GLU A 1 196 ? -5.850 -6.546 -12.612 1.00 92.25 196 GLU A N 1
ATOM 1632 C CA . GLU A 1 196 ? -4.581 -6.807 -13.315 1.00 92.25 196 GLU A CA 1
ATOM 1633 C C . GLU A 1 196 ? -3.533 -5.698 -13.120 1.00 92.25 196 GLU A C 1
ATOM 1635 O O . GLU A 1 196 ? -3.026 -5.086 -14.073 1.00 92.2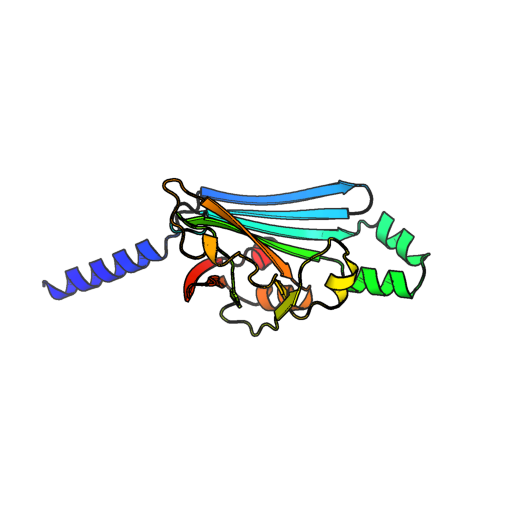5 196 GLU A O 1
ATOM 1640 N N . PHE A 1 197 ? -3.261 -5.363 -11.862 1.00 92.31 197 PHE A N 1
ATOM 1641 C CA . PHE A 1 197 ? -2.166 -4.455 -11.521 1.00 92.31 197 PHE A CA 1
ATOM 1642 C C . PHE A 1 197 ? -0.798 -5.066 -11.805 1.00 92.31 197 PHE A C 1
ATOM 1644 O O . PHE A 1 197 ? -0.681 -6.296 -11.939 1.00 92.31 197 PHE A O 1
#

Nearest PDB structures (foldseek):
  5ieo-assembly1_A  TM=3.473E-01  e=5.435E+00  synthetic construct
  8jyz-assembly1_B  TM=1.794E-01  e=7.070E-01  Neurospora crassa
  7ndu-assembly1_AAA  TM=2.848E-01  e=6.087E+00  Homo sapiens
  8jyz-assembly1_A  TM=1.860E-01  e=2.754E+00  Neurospora crassa

pLDDT: mean 86.74, std 15.23, range [40.69, 98.06]

InterPro domains:
  IPR031471 Protein BptA [PF17044] (37-197)